Protein AF-A0AAW8TYF3-F1 (afdb_monomer_lite)

Secondary structure (DSSP, 8-state):
----EEEEEES-SEEETT--SPEEEEEEE-TTSPBPSS---SEEEEEEEETTEEEEEEEEEEETTEEEEE--SPPPSEEEEEEEEETTEEESTTS--EEEEEPPSS---THHHHHHHHHHHHHHHHHHHHHHHHHHHHHHHHHHHHHHHHHHHSS---------HHHHHHHHHHHSS--TTS----HHHHHHHHHHHHHHHHHT------S-EEEE-SSSS-EEEETTS-EEE-GGGTT-HHHHTTT----TT-SS--SS-HHHHHHHHHTTSS-HHHHHT-SS--TT--TT-EEES-SS-GGGEE-TT--SSHHHHHHTT-TTTHHHHHTHHHHHHHHHHTTSS-HHHHHHTT-EE-

Structure (mmCIF, N/CA/C/O backbone):
data_AF-A0AAW8TYF3-F1
#
_entry.id   AF-A0AAW8TYF3-F1
#
loop_
_atom_site.group_PDB
_atom_site.id
_atom_site.type_symbol
_atom_site.label_atom_id
_atom_site.label_alt_id
_atom_site.label_comp_id
_atom_site.label_asym_id
_atom_site.label_entity_id
_atom_site.label_seq_id
_atom_site.pdbx_PDB_ins_code
_atom_site.Cartn_x
_atom_site.Cartn_y
_atom_site.Cartn_z
_atom_site.occupancy
_atom_site.B_iso_or_equiv
_atom_site.auth_seq_id
_atom_site.auth_comp_id
_atom_site.auth_asym_id
_atom_site.auth_atom_id
_atom_site.pdbx_PDB_model_num
ATOM 1 N N . MET A 1 1 ? -79.351 21.381 115.032 1.00 48.53 1 MET A N 1
ATOM 2 C CA . MET A 1 1 ? -78.912 20.325 114.102 1.00 48.53 1 MET A CA 1
ATOM 3 C C . MET A 1 1 ? -80.150 19.568 113.710 1.00 48.53 1 MET A C 1
ATOM 5 O O . MET A 1 1 ? -80.835 19.031 114.568 1.00 48.53 1 MET A O 1
ATOM 9 N N . ASN A 1 2 ? -80.459 19.663 112.435 1.00 55.91 2 ASN A N 1
ATOM 10 C CA . ASN A 1 2 ? -81.607 19.081 111.785 1.00 55.91 2 ASN A CA 1
ATOM 11 C C . ASN A 1 2 ? -81.383 17.570 111.660 1.00 55.91 2 ASN A C 1
ATOM 13 O O . ASN A 1 2 ? -80.552 17.145 110.864 1.00 55.91 2 ASN A O 1
ATOM 17 N N . SER A 1 3 ? -82.018 16.767 112.514 1.00 72.12 3 SER A N 1
ATOM 18 C CA . SER A 1 3 ? -81.857 15.310 112.497 1.00 72.12 3 SER A CA 1
ATOM 19 C C . SER A 1 3 ? -83.098 14.661 111.912 1.00 72.12 3 SER A C 1
ATOM 21 O O . SER A 1 3 ? -84.181 14.865 112.451 1.00 72.12 3 SER A O 1
ATOM 23 N N . LEU A 1 4 ? -82.938 13.858 110.861 1.00 90.12 4 LEU A N 1
ATOM 24 C CA . LEU A 1 4 ? -84.007 12.999 110.361 1.00 90.12 4 LEU A CA 1
ATOM 25 C C . LEU A 1 4 ? -84.306 11.899 111.377 1.00 90.12 4 LEU A C 1
ATOM 27 O O . LEU A 1 4 ? -83.396 11.419 112.063 1.00 90.12 4 LEU A O 1
ATOM 31 N N . ASN A 1 5 ? -85.572 11.503 111.479 1.00 91.44 5 ASN A N 1
ATOM 32 C CA . ASN A 1 5 ? -86.050 10.659 112.570 1.00 91.44 5 ASN A CA 1
ATOM 33 C C . ASN A 1 5 ? -86.754 9.404 112.048 1.00 91.44 5 ASN A C 1
ATOM 35 O O . ASN A 1 5 ? -87.293 9.379 110.944 1.00 91.44 5 ASN A O 1
ATOM 39 N N . LEU A 1 6 ? -86.774 8.367 112.883 1.00 93.69 6 LEU A N 1
ATOM 40 C CA . LEU A 1 6 ? -87.596 7.181 112.672 1.00 93.69 6 LEU A CA 1
ATOM 41 C C . LEU A 1 6 ? -88.643 7.095 113.772 1.00 93.69 6 LEU A C 1
ATOM 43 O O . LEU A 1 6 ? -88.341 7.325 114.945 1.00 93.69 6 LEU A O 1
ATOM 47 N N . ARG A 1 7 ? -89.855 6.695 113.399 1.00 93.25 7 ARG A N 1
ATOM 48 C CA . ARG A 1 7 ? -90.865 6.225 114.348 1.00 93.25 7 ARG A CA 1
ATOM 49 C C . ARG A 1 7 ? -91.176 4.772 114.051 1.00 93.25 7 ARG A C 1
ATOM 51 O O . ARG A 1 7 ? -91.633 4.455 112.959 1.00 93.25 7 ARG A O 1
ATOM 58 N N . GLN A 1 8 ? -90.944 3.898 115.022 1.00 94.25 8 GLN A N 1
ATOM 59 C CA . GLN A 1 8 ? -91.335 2.502 114.890 1.00 94.25 8 GLN A CA 1
ATOM 60 C C . GLN A 1 8 ? -92.862 2.386 114.881 1.00 94.25 8 GLN A C 1
ATOM 62 O O . GLN A 1 8 ? -93.540 2.995 115.709 1.00 94.25 8 GLN A O 1
ATOM 67 N N . VAL A 1 9 ? -93.389 1.623 113.929 1.00 93.12 9 VAL A N 1
ATOM 68 C CA . VAL A 1 9 ? -94.827 1.374 113.757 1.00 93.12 9 VAL A CA 1
ATOM 69 C C . VAL A 1 9 ? -95.200 -0.103 113.783 1.00 93.12 9 VAL A C 1
ATOM 71 O O . VAL A 1 9 ? -96.375 -0.416 113.947 1.00 93.12 9 VAL A O 1
ATOM 74 N N . SER A 1 10 ? -94.224 -1.008 113.669 1.00 91.00 10 SER A N 1
ATOM 75 C CA . SER A 1 10 ? -94.421 -2.445 113.879 1.00 91.00 10 SER A CA 1
ATOM 76 C C . SER A 1 10 ? -93.174 -3.091 114.486 1.00 91.00 10 SER A C 1
ATOM 78 O O . SER A 1 10 ? -92.047 -2.642 114.243 1.00 91.00 10 SER A O 1
ATOM 80 N N . GLY A 1 11 ? -93.393 -4.153 115.263 1.00 87.62 11 GLY A N 1
ATOM 81 C CA . GLY A 1 11 ? -92.354 -4.885 115.984 1.00 87.62 11 GLY A CA 1
ATOM 82 C C . GLY A 1 11 ? -91.869 -4.196 117.266 1.00 87.62 11 GLY A C 1
ATOM 83 O O . GLY A 1 11 ? -92.403 -3.165 117.675 1.00 87.62 11 GLY A O 1
ATOM 84 N N . GLY A 1 12 ? -90.865 -4.797 117.909 1.00 85.81 12 GLY A N 1
ATOM 85 C CA . GLY A 1 12 ? -90.183 -4.259 119.094 1.00 85.81 12 GLY A CA 1
ATOM 86 C C . GLY A 1 12 ? -88.736 -3.854 118.805 1.00 85.81 12 GLY A C 1
ATOM 87 O O . GLY A 1 12 ? -88.254 -4.001 117.683 1.00 85.81 12 GLY A O 1
ATOM 88 N N . ASP A 1 13 ? -88.038 -3.350 119.818 1.00 86.81 13 ASP A N 1
ATOM 89 C CA . ASP A 1 13 ? -86.601 -3.048 119.755 1.00 86.81 13 ASP A CA 1
ATOM 90 C C . ASP A 1 13 ? -85.728 -4.254 120.127 1.00 86.81 13 ASP A C 1
ATOM 92 O O . ASP A 1 13 ? -84.515 -4.213 119.956 1.00 86.81 13 ASP A O 1
ATOM 96 N N . THR A 1 14 ? -86.337 -5.336 120.612 1.00 89.31 14 THR A N 1
ATOM 97 C CA . THR A 1 14 ? -85.648 -6.541 121.064 1.00 89.31 14 THR A CA 1
ATOM 98 C C . THR A 1 14 ? -86.191 -7.758 120.324 1.00 89.31 14 THR A C 1
ATOM 100 O O . THR A 1 14 ? -87.396 -8.008 120.331 1.00 89.31 14 THR A O 1
ATOM 103 N N . ILE A 1 15 ? -85.302 -8.523 119.692 1.00 89.00 15 ILE A N 1
ATOM 104 C CA . ILE A 1 15 ? -85.622 -9.745 118.943 1.00 89.00 15 ILE A CA 1
ATOM 105 C C . ILE A 1 15 ? -84.795 -10.928 119.451 1.00 89.00 15 ILE A C 1
ATOM 107 O O . ILE A 1 15 ? -83.720 -10.753 120.028 1.00 89.00 15 ILE A O 1
ATOM 111 N N . LYS A 1 16 ? -85.277 -12.151 119.221 1.00 85.88 16 LYS A N 1
ATOM 112 C CA . LYS A 1 16 ? -84.525 -13.372 119.533 1.00 85.88 16 LYS A CA 1
ATOM 113 C C . LYS A 1 16 ? -83.594 -13.760 118.382 1.00 85.88 16 LYS A C 1
ATOM 115 O O . LYS A 1 16 ? -83.905 -13.557 117.210 1.00 85.88 16 LYS A O 1
ATOM 120 N N . GLN A 1 17 ? -82.433 -14.319 118.708 1.00 82.44 17 GLN A N 1
ATOM 121 C CA . GLN A 1 17 ? -81.498 -14.846 117.717 1.00 82.44 17 GLN A CA 1
ATOM 122 C C . GLN A 1 17 ? -82.186 -15.932 116.864 1.00 82.44 17 GLN A C 1
ATOM 124 O O . GLN A 1 17 ? -82.808 -16.844 117.404 1.00 82.44 17 GLN A O 1
ATOM 129 N N . ALA A 1 18 ? -82.062 -15.825 115.535 1.00 76.19 18 ALA A N 1
ATOM 130 C CA . ALA A 1 18 ? -82.773 -16.647 114.542 1.00 76.19 18 ALA A CA 1
ATOM 131 C C . ALA A 1 18 ? -84.302 -16.429 114.453 1.00 76.19 18 ALA A C 1
ATOM 133 O O . ALA A 1 18 ? -85.015 -17.258 113.888 1.00 76.19 18 ALA A O 1
ATOM 134 N N . ASP A 1 19 ? -84.820 -15.302 114.951 1.00 80.19 19 ASP A N 1
ATOM 135 C CA . ASP A 1 19 ? -86.188 -14.868 114.660 1.00 80.19 19 ASP A CA 1
ATOM 136 C C . ASP A 1 19 ? -86.286 -14.252 113.253 1.00 80.19 19 ASP A C 1
ATOM 138 O O . ASP A 1 19 ? -86.049 -13.062 113.044 1.00 80.19 19 ASP A O 1
ATOM 142 N N . PHE A 1 20 ? -86.643 -15.089 112.278 1.00 83.06 20 PHE A N 1
ATOM 143 C CA . PHE A 1 20 ? -86.923 -14.673 110.897 1.00 83.06 20 PHE A CA 1
ATOM 144 C C . PHE A 1 20 ? -88.396 -14.287 110.672 1.00 83.06 20 PHE A C 1
ATOM 146 O O . PHE A 1 20 ? -88.784 -13.863 109.581 1.00 83.06 20 PHE A O 1
ATOM 153 N N . GLY A 1 21 ? -89.253 -14.499 111.676 1.00 81.12 21 GLY A N 1
ATOM 154 C CA . GLY A 1 21 ? -90.697 -14.309 111.565 1.00 81.12 21 GLY A CA 1
ATOM 155 C C . GLY A 1 21 ? -91.116 -12.865 111.813 1.00 81.12 21 GLY A C 1
ATOM 156 O O . GLY A 1 21 ? -92.007 -12.364 111.111 1.00 81.12 21 GLY A O 1
ATOM 157 N N . SER A 1 22 ? -90.462 -12.218 112.780 1.00 87.81 22 SER A N 1
ATOM 158 C CA . SER A 1 22 ? -90.751 -10.854 113.221 1.00 87.81 22 SER A CA 1
ATOM 159 C C . SER A 1 22 ? -90.449 -9.811 112.148 1.00 87.81 22 SER A C 1
ATOM 161 O O . SER A 1 22 ? -89.354 -9.746 111.592 1.00 87.81 22 SER A O 1
ATOM 163 N N . GLU A 1 23 ? -91.442 -8.965 111.878 1.00 92.75 23 GLU A N 1
ATOM 164 C CA . GLU A 1 23 ? -91.313 -7.795 111.013 1.00 92.75 23 GLU A CA 1
ATOM 165 C C . GLU A 1 23 ? -91.119 -6.541 111.858 1.00 92.75 23 GLU A C 1
ATOM 167 O O . GLU A 1 23 ? -91.903 -6.268 112.770 1.00 92.75 23 GLU A O 1
ATOM 172 N N . LEU A 1 24 ? -90.092 -5.764 111.526 1.00 94.62 24 LEU A N 1
ATOM 173 C CA . LEU A 1 24 ? -89.900 -4.428 112.066 1.00 94.62 24 LEU A CA 1
ATOM 174 C C . LEU A 1 24 ? -90.292 -3.413 110.998 1.00 94.62 24 LEU A C 1
ATOM 176 O O . LEU A 1 24 ? -89.860 -3.527 109.850 1.00 94.62 24 LEU A O 1
ATOM 180 N N . ALA A 1 25 ? -91.084 -2.412 111.381 1.00 95.81 25 ALA A N 1
ATOM 181 C CA . ALA A 1 25 ? -91.486 -1.344 110.475 1.00 95.81 25 ALA A CA 1
ATOM 182 C C . ALA A 1 25 ? -91.232 0.032 111.083 1.00 95.81 25 ALA A C 1
ATOM 184 O O . ALA A 1 25 ? -91.590 0.289 112.236 1.00 95.81 25 ALA A O 1
ATOM 185 N N . PHE A 1 26 ? -90.652 0.926 110.288 1.00 95.81 26 PHE A N 1
ATOM 186 C CA . PHE A 1 26 ? -90.293 2.281 110.689 1.00 95.81 26 PHE A CA 1
ATOM 187 C C . PHE A 1 26 ? -90.805 3.302 109.677 1.00 95.81 26 PHE A C 1
ATOM 189 O O . PHE A 1 26 ? -90.528 3.211 108.482 1.00 95.81 26 PHE A O 1
ATOM 196 N N . GLU A 1 27 ? -91.527 4.300 110.171 1.00 94.81 27 GLU A N 1
ATOM 197 C CA . GLU A 1 27 ? -91.906 5.489 109.416 1.00 94.81 27 GLU A CA 1
ATOM 198 C C . GLU A 1 27 ? -90.736 6.470 109.344 1.00 94.81 27 GLU A C 1
ATOM 200 O O . GLU A 1 27 ? -90.115 6.792 110.363 1.00 94.81 27 GLU A O 1
ATOM 205 N N . LEU A 1 28 ? -90.477 6.970 108.137 1.00 94.12 28 LEU A N 1
ATOM 206 C CA . LEU A 1 28 ? -89.480 7.994 107.848 1.00 94.12 28 LEU A CA 1
ATOM 207 C C . LEU A 1 28 ? -90.075 9.372 108.161 1.00 94.12 28 LEU A C 1
ATOM 209 O O . LEU A 1 28 ? -91.092 9.765 107.580 1.00 94.12 28 LEU A O 1
ATOM 213 N N . LEU A 1 29 ? -89.453 10.100 109.087 1.00 92.31 29 LEU A N 1
ATOM 214 C CA . LEU A 1 29 ? -89.921 11.404 109.553 1.00 92.31 29 LEU A CA 1
ATOM 215 C C . LEU A 1 29 ? -88.868 12.484 109.316 1.00 92.31 29 LEU A C 1
ATOM 217 O O . LEU A 1 29 ? -87.661 12.239 109.413 1.00 92.31 29 LEU A O 1
ATOM 221 N N . ASP A 1 30 ? -89.343 13.692 109.038 1.00 90.06 30 ASP A N 1
ATOM 222 C CA . ASP A 1 30 ? -88.493 14.868 108.937 1.00 90.06 30 ASP A CA 1
ATOM 223 C C . ASP A 1 30 ? -87.961 15.307 110.313 1.00 90.06 30 ASP A C 1
ATOM 225 O O . ASP A 1 30 ? -88.157 14.671 111.358 1.00 90.06 30 ASP A O 1
ATOM 229 N N . GLU A 1 31 ? -87.250 16.424 110.309 1.00 87.38 31 GLU A N 1
ATOM 230 C CA . GLU A 1 31 ? -86.604 17.013 111.478 1.00 87.38 31 GLU A CA 1
ATOM 231 C C . GLU A 1 31 ? -87.595 17.476 112.556 1.00 87.38 31 GLU A C 1
ATOM 233 O O . GLU A 1 31 ? -87.220 17.607 113.724 1.00 87.38 31 GLU A O 1
ATOM 238 N N . GLN A 1 32 ? -88.854 17.716 112.182 1.00 88.19 32 GLN A N 1
ATOM 239 C CA . GLN A 1 32 ? -89.939 18.136 113.066 1.00 88.19 32 GLN A CA 1
ATOM 240 C C . GLN A 1 32 ? -90.812 16.951 113.513 1.00 88.19 32 GLN A C 1
ATOM 242 O O . GLN A 1 32 ? -91.852 17.163 114.137 1.00 88.19 32 GLN A O 1
ATOM 247 N N . TYR A 1 33 ? -90.376 15.710 113.251 1.00 88.50 33 TYR A N 1
ATOM 248 C CA . TYR A 1 33 ? -91.116 14.469 113.519 1.00 88.50 33 TYR A CA 1
ATOM 249 C C . TYR A 1 33 ? -92.431 14.364 112.728 1.00 88.50 33 TYR A C 1
ATOM 251 O O . TYR A 1 33 ? -93.368 13.665 113.138 1.00 88.50 33 TYR A O 1
ATOM 259 N N . VAL A 1 34 ? -92.508 15.036 111.579 1.00 88.62 34 VAL A N 1
ATOM 260 C CA . VAL A 1 34 ? -93.664 15.014 110.683 1.00 88.62 34 VAL A CA 1
ATOM 261 C C . VAL A 1 34 ? -93.389 14.067 109.513 1.00 88.62 34 VAL A C 1
ATOM 263 O O . VAL A 1 34 ? -92.255 13.883 109.073 1.00 88.62 34 VAL A O 1
ATOM 266 N N . LYS A 1 35 ? -94.443 13.401 109.025 1.00 88.31 35 LYS A N 1
ATOM 267 C CA . LYS A 1 35 ? -94.345 12.551 107.833 1.00 88.31 35 LYS A CA 1
ATOM 268 C C . LYS A 1 35 ? -94.086 13.411 106.602 1.00 88.31 35 LYS A C 1
ATOM 270 O O . LYS A 1 35 ? -94.762 14.421 106.400 1.00 88.31 35 LYS A O 1
ATOM 275 N N . PHE A 1 36 ? -93.193 12.945 105.736 1.00 85.62 36 PHE A N 1
ATOM 276 C CA . PHE A 1 36 ? -93.019 13.538 104.416 1.00 85.62 36 PHE A CA 1
ATOM 277 C C . PHE A 1 36 ? -94.334 13.485 103.631 1.00 85.62 36 PHE A C 1
ATOM 279 O O . PHE A 1 36 ? -95.021 12.459 103.627 1.00 85.62 36 PHE A O 1
ATOM 286 N N . ARG A 1 37 ? -94.689 14.610 102.995 1.00 81.62 37 ARG A N 1
ATOM 287 C CA . ARG A 1 37 ? -95.905 14.726 102.171 1.00 81.62 37 ARG A CA 1
ATOM 288 C C . ARG A 1 37 ? -95.810 13.895 100.894 1.00 81.62 37 ARG A C 1
ATOM 290 O O . ARG A 1 37 ? -96.810 13.324 100.483 1.00 81.62 37 ARG A O 1
ATOM 297 N N . GLU A 1 38 ? -94.610 13.808 100.328 1.00 83.81 38 GLU A N 1
ATOM 298 C CA . GLU A 1 38 ? -94.308 13.030 99.127 1.00 83.81 38 GLU A CA 1
ATOM 299 C C . GLU A 1 38 ? -93.488 11.775 99.480 1.00 83.81 38 GLU A C 1
ATOM 301 O O . GLU A 1 38 ? -92.802 11.764 100.512 1.00 83.81 38 GLU A O 1
ATOM 306 N N . PRO A 1 39 ? -93.534 10.710 98.660 1.00 83.00 39 PRO A N 1
ATOM 307 C CA . PRO A 1 39 ? -92.673 9.541 98.826 1.00 83.00 39 PRO A CA 1
ATOM 308 C C . PRO A 1 39 ? -91.185 9.898 98.675 1.00 83.00 39 PRO A C 1
ATOM 310 O O . PRO A 1 39 ? -90.793 10.512 97.685 1.00 83.00 39 PRO A O 1
ATOM 313 N N . LEU A 1 40 ? -90.341 9.485 99.627 1.00 83.94 40 LEU A N 1
ATOM 314 C CA . LEU A 1 40 ? -88.890 9.760 99.601 1.00 83.94 40 LEU A CA 1
ATOM 315 C C . LEU A 1 40 ? -88.080 8.888 98.622 1.00 83.94 40 LEU A C 1
ATOM 317 O O . LEU A 1 40 ? -86.895 9.138 98.412 1.00 83.94 40 LEU A O 1
ATOM 321 N N . GLY A 1 41 ? -88.691 7.858 98.041 1.00 85.81 41 GLY A N 1
ATOM 322 C CA . GLY A 1 41 ? -88.057 6.932 97.106 1.00 85.81 41 GLY A CA 1
ATOM 323 C C . GLY A 1 41 ? -88.811 5.607 97.026 1.00 85.81 41 GLY A C 1
ATOM 324 O O . GLY A 1 41 ? -89.743 5.373 97.793 1.00 85.81 41 GLY A O 1
ATOM 325 N N . GLU A 1 42 ? -88.401 4.736 96.103 1.00 89.81 42 GLU A N 1
ATOM 326 C CA . GLU A 1 42 ? -89.025 3.416 95.916 1.00 89.81 42 GLU A CA 1
ATOM 327 C C . GLU A 1 42 ? -88.384 2.326 96.789 1.00 89.81 42 GLU A C 1
ATOM 329 O O . GLU A 1 42 ? -89.039 1.342 97.128 1.00 89.81 42 GLU A O 1
ATOM 334 N N . ALA A 1 43 ? -87.123 2.497 97.197 1.00 93.00 43 ALA A N 1
ATOM 335 C CA . ALA A 1 43 ? -86.389 1.513 97.986 1.00 93.00 43 ALA A CA 1
ATOM 336 C C . ALA A 1 43 ? -85.478 2.160 99.037 1.00 93.00 43 ALA A C 1
ATOM 338 O O . ALA A 1 43 ? -84.945 3.252 98.844 1.00 93.00 43 ALA A O 1
ATOM 339 N N . ALA A 1 44 ? -85.277 1.441 100.138 1.00 96.06 44 ALA A N 1
ATOM 340 C CA . ALA A 1 44 ? -84.389 1.788 101.232 1.00 96.06 44 ALA A CA 1
ATOM 341 C C . ALA A 1 44 ? -83.366 0.676 101.460 1.00 96.06 44 ALA A C 1
ATOM 343 O O . ALA A 1 44 ? -83.674 -0.511 101.334 1.00 96.06 44 ALA A O 1
ATOM 344 N N . LYS A 1 45 ? -82.157 1.055 101.863 1.00 96.38 45 LYS A N 1
ATOM 345 C CA . LYS A 1 45 ? -81.139 0.138 102.369 1.00 96.38 45 LYS A CA 1
ATOM 346 C C . LYS A 1 45 ? -81.135 0.192 103.892 1.00 96.38 45 LYS A C 1
ATOM 348 O O . LYS A 1 45 ? -80.819 1.219 104.481 1.00 96.38 45 LYS A O 1
ATOM 353 N N . VAL A 1 46 ? -81.485 -0.923 104.512 1.00 96.38 46 VAL A N 1
ATOM 354 C CA . VAL A 1 46 ? -81.485 -1.114 105.963 1.00 96.38 46 VAL A CA 1
ATOM 355 C C . VAL A 1 46 ? -80.142 -1.703 106.364 1.00 96.38 46 VAL A C 1
ATOM 357 O O . VAL A 1 46 ? -79.693 -2.672 105.753 1.00 96.38 46 VAL A O 1
ATOM 360 N N . ILE A 1 47 ? -79.501 -1.136 107.380 1.00 95.31 47 ILE A N 1
ATOM 361 C CA . ILE A 1 47 ? -78.202 -1.569 107.894 1.00 95.31 47 ILE A CA 1
ATOM 362 C C . ILE A 1 47 ? -78.284 -1.682 109.412 1.00 95.31 47 ILE A C 1
ATOM 364 O O . ILE A 1 47 ? -78.756 -0.765 110.081 1.00 95.31 47 ILE A O 1
ATOM 368 N N . LEU A 1 48 ? -77.764 -2.782 109.955 1.00 94.12 48 LEU A N 1
ATOM 369 C CA . LEU A 1 48 ? -77.472 -2.902 111.380 1.00 94.12 48 LEU A CA 1
ATOM 370 C C . LEU A 1 48 ? -75.968 -2.912 111.605 1.00 94.12 48 LEU A C 1
ATOM 372 O O . LEU A 1 48 ? -75.252 -3.771 111.073 1.00 94.12 48 LEU A O 1
ATOM 376 N N . LYS A 1 49 ? -75.495 -1.973 112.422 1.00 91.94 49 LYS A N 1
ATOM 377 C CA . LYS A 1 49 ? -74.082 -1.846 112.776 1.00 91.94 49 LYS A CA 1
ATOM 378 C C . LYS A 1 49 ? -73.831 -2.245 114.221 1.00 91.94 49 LYS A C 1
ATOM 380 O O . LYS A 1 49 ? -74.540 -1.797 115.118 1.00 91.94 49 LYS A O 1
ATOM 385 N N . LYS A 1 50 ? -72.773 -3.021 114.442 1.00 88.69 50 LYS A N 1
ATOM 386 C CA . LYS A 1 50 ? -72.191 -3.297 115.763 1.00 88.69 50 LYS A CA 1
ATOM 387 C C . LYS A 1 50 ? -70.732 -2.860 115.717 1.00 88.69 50 LYS A C 1
ATOM 389 O O . LYS A 1 50 ? -70.044 -3.178 114.753 1.00 88.69 50 LYS A O 1
ATOM 394 N N . ASP A 1 51 ? -70.295 -2.067 116.692 1.00 86.31 51 ASP A N 1
ATOM 395 C CA . ASP A 1 51 ? -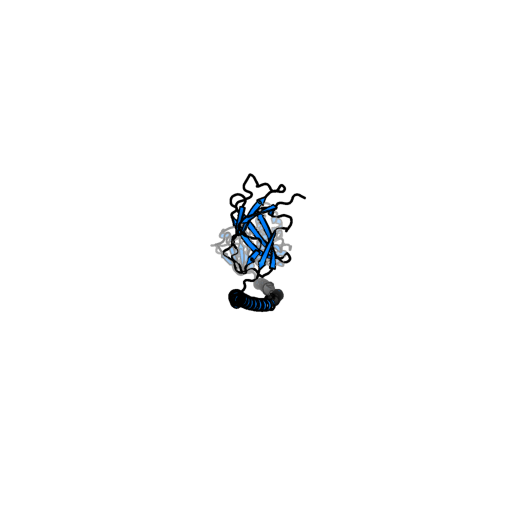68.930 -1.515 116.746 1.00 86.31 51 ASP A CA 1
ATOM 396 C C . ASP A 1 51 ? -68.498 -0.812 115.437 1.00 86.31 51 ASP A C 1
ATOM 398 O O . ASP A 1 51 ? -67.380 -0.975 114.956 1.00 86.31 51 ASP A O 1
ATOM 402 N N . ASN A 1 52 ? -69.413 -0.039 114.830 1.00 80.94 52 ASN A N 1
ATOM 403 C CA . ASN A 1 52 ? -69.279 0.628 113.520 1.00 80.94 52 ASN A CA 1
ATOM 404 C C . ASN A 1 52 ? -69.113 -0.286 112.289 1.00 80.94 52 ASN A C 1
ATOM 406 O O . ASN A 1 52 ? -69.010 0.224 111.171 1.00 80.94 52 ASN A O 1
ATOM 410 N N . ILE A 1 53 ? -69.163 -1.607 112.444 1.00 81.81 53 ILE A N 1
ATOM 411 C CA . ILE A 1 53 ? -69.116 -2.566 111.336 1.00 81.81 53 ILE A CA 1
ATOM 412 C C . ILE A 1 53 ? -70.547 -2.947 110.956 1.00 81.81 53 ILE A C 1
ATOM 414 O O . ILE A 1 53 ? -71.355 -3.301 111.815 1.00 81.81 53 ILE A O 1
ATOM 418 N N . ALA A 1 54 ? -70.878 -2.873 109.666 1.00 88.00 54 ALA A N 1
ATOM 419 C CA . ALA A 1 54 ? -72.153 -3.367 109.154 1.00 88.00 54 ALA A CA 1
ATOM 420 C C . ALA A 1 54 ? -72.189 -4.900 109.261 1.00 88.00 54 ALA A C 1
ATOM 422 O O . ALA A 1 54 ? -71.451 -5.589 108.563 1.00 88.00 54 ALA A O 1
ATOM 423 N N . ILE A 1 55 ? -73.039 -5.423 110.145 1.00 87.75 55 ILE A N 1
ATOM 424 C CA . ILE A 1 55 ? -73.205 -6.869 110.364 1.00 87.75 55 ILE A CA 1
ATOM 425 C C . ILE A 1 55 ? -74.362 -7.417 109.531 1.00 87.75 55 ILE A C 1
ATOM 427 O O . ILE A 1 55 ? -74.338 -8.564 109.094 1.00 87.75 55 ILE A O 1
ATOM 431 N N . TYR A 1 56 ? -75.370 -6.583 109.285 1.00 91.62 56 TYR A N 1
ATOM 432 C CA . TYR A 1 56 ? -76.519 -6.923 108.463 1.00 91.62 56 TYR A CA 1
ATOM 433 C C . TYR A 1 56 ? -76.854 -5.782 107.521 1.00 91.62 56 TYR A C 1
ATOM 435 O O . TYR A 1 56 ? -76.760 -4.609 107.889 1.00 91.62 56 TYR A O 1
ATOM 443 N N . GLN A 1 57 ? -77.266 -6.144 106.313 1.00 93.69 57 GLN A N 1
ATOM 444 C CA . GLN A 1 57 ? -77.724 -5.209 105.309 1.00 93.69 57 GLN A CA 1
ATOM 445 C C . GLN A 1 57 ? -78.784 -5.877 104.440 1.00 93.69 57 GLN A C 1
ATOM 447 O O . GLN A 1 57 ? -78.574 -6.991 103.964 1.00 93.69 57 GLN A O 1
ATOM 452 N N . THR A 1 58 ? -79.872 -5.164 104.173 1.00 93.00 58 THR A N 1
ATOM 453 C CA . THR A 1 58 ? -80.887 -5.577 103.201 1.00 93.00 58 THR A CA 1
ATOM 454 C C . THR A 1 58 ? -81.442 -4.368 102.454 1.00 93.00 58 THR A C 1
ATOM 456 O O . THR A 1 58 ? -81.261 -3.224 102.879 1.00 93.00 58 THR A O 1
ATOM 459 N N . SER A 1 59 ? -82.096 -4.615 101.327 1.00 94.00 59 SER A N 1
ATOM 460 C CA . SER A 1 59 ? -82.797 -3.600 100.546 1.00 94.00 59 SER A CA 1
ATOM 461 C C . SER A 1 59 ? -84.279 -3.937 100.514 1.00 94.00 59 SER A C 1
ATOM 463 O O . SER A 1 59 ? -84.650 -5.065 100.205 1.00 94.00 59 SER A O 1
ATOM 465 N N . VAL A 1 60 ? -85.122 -2.961 100.833 1.00 94.25 60 VAL A N 1
ATOM 466 C CA . VAL A 1 60 ? -86.575 -3.135 100.930 1.00 94.25 60 VAL A CA 1
ATOM 467 C C . VAL A 1 60 ? -87.308 -2.009 100.227 1.00 94.25 60 VAL A C 1
ATOM 469 O O . VAL A 1 60 ? -86.811 -0.889 100.140 1.00 94.25 60 VAL A O 1
ATOM 472 N N . THR A 1 61 ? -88.499 -2.304 99.723 1.00 94.31 61 THR A N 1
ATOM 473 C CA . THR A 1 61 ? -89.369 -1.313 99.088 1.00 94.31 61 THR A CA 1
ATOM 474 C C . THR A 1 61 ? -89.991 -0.399 100.141 1.00 94.31 61 THR A C 1
ATOM 476 O O . THR A 1 61 ? -90.397 -0.855 101.212 1.00 94.31 61 THR A O 1
ATOM 479 N N . ILE A 1 62 ? -90.085 0.893 99.838 1.00 94.19 62 ILE A N 1
ATOM 480 C CA . ILE A 1 62 ? -90.736 1.877 100.707 1.00 94.19 62 ILE A CA 1
ATOM 481 C C . ILE A 1 62 ? -92.216 1.945 100.335 1.00 94.19 62 ILE A C 1
ATOM 483 O O . ILE A 1 62 ? -92.561 2.188 99.181 1.00 94.19 62 ILE A O 1
ATOM 487 N N . VAL A 1 63 ? -93.103 1.781 101.316 1.00 91.62 63 VAL A N 1
ATOM 488 C CA . VAL A 1 63 ? -94.557 1.896 101.119 1.00 91.62 63 VAL A CA 1
ATOM 489 C C . VAL A 1 63 ? -95.097 2.933 102.094 1.00 91.62 63 VAL A C 1
ATOM 491 O O . VAL A 1 63 ? -94.906 2.810 103.299 1.00 91.62 63 VAL A O 1
ATOM 494 N N . ASN A 1 64 ? -95.754 3.984 101.592 1.00 88.88 64 ASN A N 1
ATOM 495 C CA . ASN A 1 64 ? -96.300 5.083 102.406 1.00 88.88 64 ASN A CA 1
ATOM 496 C C . ASN A 1 64 ? -95.275 5.696 103.387 1.00 88.88 64 ASN A C 1
ATOM 498 O O . ASN A 1 64 ? -95.573 5.881 104.569 1.00 88.88 64 ASN A O 1
ATOM 502 N N . ASN A 1 65 ? -94.053 5.972 102.908 1.00 91.12 65 ASN A N 1
ATOM 503 C CA . ASN A 1 65 ? -92.926 6.463 103.720 1.00 91.12 65 ASN A CA 1
ATOM 504 C C . ASN A 1 65 ? -92.604 5.576 104.937 1.00 91.12 65 ASN A C 1
ATOM 506 O O . ASN A 1 65 ? -92.093 6.050 105.950 1.00 91.12 65 ASN A O 1
ATOM 510 N N . THR A 1 66 ? -92.903 4.282 104.830 1.00 94.00 66 THR A N 1
ATOM 511 C CA . THR A 1 66 ? -92.616 3.266 105.839 1.00 94.00 66 THR A CA 1
ATOM 512 C C . THR A 1 66 ? -91.714 2.200 105.234 1.00 94.00 66 THR A C 1
ATOM 514 O O . THR A 1 66 ? -91.958 1.715 104.127 1.00 94.00 66 THR A O 1
ATOM 517 N N . VAL A 1 67 ? -90.668 1.841 105.968 1.00 95.94 67 VAL A N 1
ATOM 518 C CA . VAL A 1 67 ? -89.747 0.747 105.654 1.00 95.94 67 VAL A CA 1
ATOM 519 C C . VAL A 1 67 ? -90.092 -0.414 106.568 1.00 95.94 67 VAL A C 1
ATOM 521 O O . VAL A 1 67 ? -89.983 -0.271 107.784 1.00 95.94 67 VAL A O 1
ATOM 524 N N . SER A 1 68 ? -90.473 -1.547 105.983 1.00 95.50 68 SER A N 1
ATOM 525 C CA . SER A 1 68 ? -90.735 -2.792 106.712 1.00 95.50 68 SER A CA 1
ATOM 526 C C . SER A 1 68 ? -89.750 -3.861 106.263 1.00 95.50 68 SER A C 1
ATOM 528 O O . SER A 1 68 ? -89.508 -4.015 105.065 1.00 95.50 68 SER A O 1
ATOM 530 N N . PHE A 1 69 ? -89.140 -4.568 107.209 1.00 93.94 69 PHE A N 1
ATOM 531 C CA . PHE A 1 69 ? -88.169 -5.615 106.914 1.00 93.94 69 PHE A CA 1
ATOM 532 C C . PHE A 1 69 ? -88.219 -6.738 107.949 1.00 93.94 69 PHE A C 1
ATOM 534 O O . PHE A 1 69 ? -88.587 -6.541 109.109 1.00 93.94 69 PHE A O 1
ATOM 541 N N . LYS A 1 70 ? -87.804 -7.925 107.507 1.00 92.50 70 LYS A N 1
ATOM 542 C CA . LYS A 1 70 ? -87.539 -9.092 108.349 1.00 92.50 70 LYS A CA 1
ATOM 543 C C . LYS A 1 70 ? -86.056 -9.412 108.302 1.00 92.50 70 LYS A C 1
ATOM 545 O O . LYS A 1 70 ? -85.359 -9.007 107.368 1.00 92.50 70 LYS A O 1
ATOM 550 N N . PHE A 1 71 ? -85.579 -10.139 109.300 1.00 88.75 71 PHE A N 1
ATOM 551 C CA . PHE A 1 71 ? -84.243 -10.711 109.252 1.00 88.75 71 PHE A CA 1
ATOM 552 C C . PHE A 1 71 ? -84.276 -11.976 108.402 1.00 88.75 71 PHE A C 1
ATOM 554 O O . PHE A 1 71 ? -85.152 -12.816 108.578 1.00 88.75 71 PHE A O 1
ATOM 561 N N . ASP A 1 72 ? -83.326 -12.107 107.482 1.00 85.31 72 ASP A N 1
ATOM 562 C CA . ASP A 1 72 ? -83.092 -13.323 106.691 1.00 85.31 72 ASP A CA 1
ATOM 563 C C . ASP A 1 72 ? -81.790 -14.036 107.101 1.00 85.31 72 ASP A C 1
ATOM 565 O O . ASP A 1 72 ? -81.433 -15.084 106.562 1.00 85.31 72 ASP A O 1
ATOM 569 N N . LYS A 1 73 ? -81.082 -13.471 108.086 1.00 82.44 73 LYS A N 1
ATOM 570 C CA . LYS A 1 73 ? -79.803 -13.954 108.603 1.00 82.44 73 LYS A CA 1
ATOM 571 C C . LYS A 1 73 ? -79.818 -13.992 110.119 1.00 82.44 73 LYS A C 1
ATOM 573 O O . LYS A 1 73 ? -80.387 -13.127 110.781 1.00 82.44 73 LYS A O 1
ATOM 578 N N . ILE A 1 74 ? -79.155 -15.004 110.666 1.00 80.75 74 ILE A N 1
ATOM 579 C CA . ILE A 1 74 ? -78.944 -15.130 112.105 1.00 80.75 74 ILE A CA 1
ATOM 580 C C . ILE A 1 74 ? -77.973 -14.027 112.523 1.00 80.75 74 ILE A C 1
ATOM 582 O O . ILE A 1 74 ? -76.836 -13.986 112.055 1.00 80.75 74 ILE A O 1
ATOM 586 N N . LEU A 1 75 ? -78.417 -13.140 113.409 1.00 84.50 75 LEU A N 1
ATOM 587 C CA . LEU A 1 75 ? -77.566 -12.093 113.962 1.00 84.50 75 LEU A CA 1
ATOM 588 C C . LEU A 1 75 ? -76.893 -12.576 115.252 1.00 84.50 75 LEU A C 1
ATOM 590 O O . LEU A 1 75 ? -77.539 -13.246 116.062 1.00 84.50 75 LEU A O 1
ATOM 594 N N . PRO A 1 76 ? -75.608 -12.257 115.478 1.00 83.88 76 PRO A N 1
ATOM 595 C CA . PRO A 1 76 ? -74.981 -12.460 116.778 1.00 83.88 76 PRO A CA 1
ATOM 596 C C . PRO A 1 76 ? -75.745 -11.750 117.908 1.00 83.88 76 PRO A C 1
ATOM 598 O O . PRO A 1 76 ? -76.422 -10.750 117.695 1.00 83.88 76 PRO A O 1
ATOM 601 N N . VAL A 1 77 ? -75.612 -12.246 119.137 1.00 84.69 77 VAL A N 1
ATOM 602 C CA . VAL A 1 77 ? -76.199 -11.586 120.313 1.00 84.69 77 VAL A CA 1
ATOM 603 C C . VAL A 1 77 ? -75.525 -10.223 120.527 1.00 84.69 77 VAL A C 1
ATOM 605 O O . VAL A 1 77 ? -74.296 -10.086 120.429 1.00 84.69 77 VAL A O 1
ATOM 608 N N . GLY A 1 78 ? -76.321 -9.194 120.812 1.00 88.38 78 GLY A N 1
ATOM 609 C CA . GLY A 1 78 ? -75.834 -7.845 121.102 1.00 88.38 78 GLY A CA 1
ATOM 610 C C . GLY A 1 78 ? -76.751 -6.731 120.608 1.00 88.38 78 GLY A C 1
ATOM 611 O O . GLY A 1 78 ? -77.827 -6.974 120.074 1.00 88.38 78 GLY A O 1
ATOM 612 N N . SER A 1 79 ? -76.302 -5.493 120.799 1.00 92.25 79 SER A N 1
ATOM 613 C CA . SER A 1 79 ? -77.029 -4.289 120.397 1.00 92.25 79 SER A CA 1
ATOM 614 C C . SER A 1 79 ? -76.489 -3.732 119.087 1.00 92.25 79 SER A C 1
ATOM 616 O O . SER A 1 79 ? -75.275 -3.640 118.892 1.00 92.25 79 SER A O 1
ATOM 618 N N . TYR A 1 80 ? -77.402 -3.338 118.207 1.00 93.75 80 TYR A N 1
ATOM 619 C CA . TYR A 1 80 ? -77.104 -2.867 116.865 1.00 93.75 80 TYR A CA 1
ATOM 620 C C . TYR A 1 80 ? -77.712 -1.494 116.623 1.00 93.75 80 TYR A C 1
ATOM 622 O O . TYR A 1 80 ? -78.894 -1.292 116.883 1.00 93.75 80 TYR A O 1
ATOM 630 N N . VAL A 1 81 ? -76.935 -0.568 116.068 1.00 94.38 81 VAL A N 1
ATOM 631 C CA . VAL A 1 81 ? -77.456 0.714 115.579 1.00 94.38 81 VAL A CA 1
ATOM 632 C C . VAL A 1 81 ? -78.152 0.480 114.244 1.00 94.38 81 VAL A C 1
ATOM 634 O O . VAL A 1 81 ? -77.543 -0.074 113.324 1.00 94.38 81 VAL A O 1
ATOM 637 N N . LEU A 1 82 ? -79.412 0.904 114.142 1.00 95.62 82 LEU A N 1
ATOM 638 C CA . LEU A 1 82 ? -80.175 0.888 112.899 1.00 95.62 82 LEU A CA 1
ATOM 639 C C . LEU A 1 82 ? -79.884 2.143 112.079 1.00 95.62 82 LEU A C 1
ATOM 641 O O . LEU A 1 82 ? -80.069 3.261 112.557 1.00 95.62 82 LEU A O 1
ATOM 645 N N . GLU A 1 83 ? -79.514 1.937 110.820 1.00 95.25 83 GLU A N 1
ATOM 646 C CA . GLU A 1 83 ? -79.480 2.973 109.794 1.00 95.25 83 GLU A CA 1
ATOM 647 C C . GLU A 1 83 ? -80.362 2.560 108.615 1.00 95.25 83 GLU A C 1
ATOM 649 O O . GLU A 1 83 ? -80.252 1.453 108.089 1.00 95.25 83 GLU A O 1
ATOM 654 N N . ILE A 1 84 ? -81.226 3.468 108.177 1.00 95.31 84 ILE A N 1
ATOM 655 C CA . ILE A 1 84 ? -82.030 3.327 106.967 1.00 95.31 84 ILE A CA 1
ATOM 656 C C . ILE A 1 8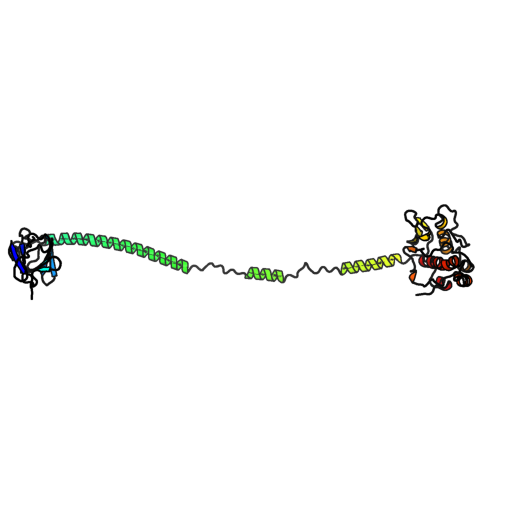4 ? -81.585 4.409 105.993 1.00 95.31 84 ILE A C 1
ATOM 658 O O . ILE A 1 84 ? -81.681 5.598 106.292 1.00 95.31 84 ILE A O 1
ATOM 662 N N . ILE A 1 85 ? -81.093 3.992 104.832 1.00 94.06 85 ILE A N 1
ATOM 663 C CA . ILE A 1 85 ? -80.592 4.876 103.783 1.00 94.06 85 ILE A CA 1
ATOM 664 C C . ILE A 1 85 ? -81.595 4.901 102.631 1.00 94.06 85 ILE A C 1
ATOM 666 O O . ILE A 1 85 ? -81.924 3.849 102.079 1.00 94.06 85 ILE A O 1
ATOM 670 N N . VAL A 1 86 ? -82.063 6.089 102.256 1.00 93.12 86 VAL A N 1
ATOM 671 C CA . VAL A 1 86 ? -82.973 6.317 101.122 1.00 93.12 86 VAL A CA 1
ATOM 672 C C . VAL A 1 86 ? -82.379 7.414 100.250 1.00 93.12 86 VAL A C 1
ATOM 674 O O . VAL A 1 86 ? -82.369 8.576 100.650 1.00 93.12 86 VAL A O 1
ATOM 677 N N . GLY A 1 87 ? -81.849 7.054 99.080 1.00 88.12 87 GLY A N 1
ATOM 678 C CA . GLY A 1 87 ? -81.047 7.985 98.281 1.00 88.12 87 GLY A CA 1
ATOM 679 C C . GLY A 1 87 ? -79.887 8.550 99.109 1.00 88.12 87 GLY A C 1
ATOM 680 O O . GLY A 1 87 ? -79.108 7.784 99.675 1.00 88.12 87 GLY A O 1
ATOM 681 N N . ASP A 1 88 ? -79.828 9.876 99.229 1.00 87.12 88 ASP A N 1
ATOM 682 C CA . ASP A 1 88 ? -78.805 10.591 100.008 1.00 87.12 88 ASP A CA 1
ATOM 683 C C . ASP A 1 88 ? -79.180 10.797 101.490 1.00 87.12 88 ASP A C 1
ATOM 685 O O . ASP A 1 88 ? -78.417 11.384 102.261 1.00 87.12 88 ASP A O 1
ATOM 689 N N . TYR A 1 89 ? -80.355 10.329 101.918 1.00 89.44 89 TYR A N 1
ATOM 690 C CA . TYR A 1 89 ? -80.847 10.502 103.282 1.00 89.44 89 TYR A CA 1
ATOM 691 C C . TYR A 1 89 ? -80.499 9.306 104.174 1.00 89.44 89 TYR A C 1
ATOM 693 O O . TYR A 1 89 ? -80.667 8.157 103.768 1.00 89.44 89 TYR A O 1
ATOM 701 N N . VAL A 1 90 ? -80.089 9.575 105.421 1.00 91.88 90 VAL A N 1
ATOM 702 C CA . VAL A 1 90 ? -79.782 8.555 106.442 1.00 91.88 90 VAL A CA 1
ATOM 703 C C . VAL A 1 90 ? -80.625 8.780 107.699 1.00 91.88 90 VAL A C 1
ATOM 705 O O . VAL A 1 90 ? -80.572 9.852 108.315 1.00 91.88 90 VAL A O 1
ATOM 708 N N . PHE A 1 91 ? -81.374 7.750 108.095 1.00 93.06 91 PHE A N 1
ATOM 709 C CA . PHE A 1 91 ? -82.321 7.769 109.208 1.00 93.06 91 PHE A CA 1
ATOM 710 C C . PHE A 1 91 ? -81.972 6.732 110.300 1.00 93.06 91 PHE A C 1
ATOM 712 O O . PHE A 1 91 ? -81.674 5.588 109.961 1.00 93.06 91 PHE A O 1
ATOM 719 N N . PRO A 1 92 ? -82.096 7.073 111.598 1.00 90.69 92 PRO A N 1
ATOM 720 C CA . PRO A 1 92 ? -82.106 8.438 112.101 1.00 90.69 92 PRO A CA 1
ATOM 721 C C . PRO A 1 92 ? -80.690 9.021 111.996 1.00 90.69 92 PRO A C 1
ATOM 723 O O . PRO A 1 92 ? -79.699 8.309 112.149 1.00 90.69 92 PRO A O 1
ATOM 726 N N . SER A 1 93 ? -80.554 10.332 111.831 1.00 83.69 93 SER A N 1
ATOM 727 C CA . SER A 1 93 ? -79.223 10.952 111.685 1.00 83.69 93 SER A CA 1
ATOM 728 C C . SER A 1 93 ? -78.426 11.047 113.003 1.00 83.69 93 SER A C 1
ATOM 730 O O . SER A 1 93 ? -77.445 11.781 113.081 1.00 83.69 93 SER A O 1
ATOM 732 N N . ASN A 1 94 ? -78.865 10.374 114.073 1.00 78.56 94 ASN A N 1
ATOM 733 C CA . ASN A 1 94 ? -78.315 10.502 115.428 1.00 78.56 94 ASN A CA 1
ATOM 734 C C . ASN A 1 94 ? -78.012 9.160 116.131 1.00 78.56 94 ASN A C 1
ATOM 736 O O . ASN A 1 94 ? -77.767 9.167 117.336 1.00 78.56 94 ASN A O 1
ATOM 740 N N . ASN A 1 95 ? -78.010 8.030 115.410 1.00 83.12 95 ASN A N 1
ATOM 741 C CA . ASN A 1 95 ? -77.699 6.678 115.916 1.00 83.12 95 ASN A CA 1
ATOM 742 C C . ASN A 1 95 ? -78.533 6.225 117.134 1.00 83.12 95 ASN A C 1
ATOM 744 O O . ASN A 1 95 ? -78.131 5.317 117.859 1.00 83.12 95 ASN A O 1
ATOM 748 N N . ARG A 1 96 ? -79.688 6.854 117.393 1.00 84.19 96 ARG A N 1
ATOM 749 C CA . ARG A 1 96 ? -80.488 6.592 118.605 1.00 84.19 96 ARG A CA 1
ATOM 750 C C . ARG A 1 96 ? -81.412 5.386 118.512 1.00 84.19 96 ARG A C 1
ATOM 752 O O . ARG A 1 96 ? -81.950 4.981 119.535 1.00 84.19 96 ARG A O 1
ATOM 759 N N . VAL A 1 97 ? -81.627 4.836 117.319 1.00 91.75 97 VAL A N 1
ATOM 760 C CA . VAL A 1 97 ? -82.468 3.647 117.156 1.00 91.75 97 VAL A CA 1
ATOM 761 C C . VAL A 1 97 ? -81.577 2.420 117.246 1.00 91.75 97 VAL A C 1
ATOM 763 O O . VAL A 1 97 ? -80.700 2.215 116.406 1.00 91.75 97 VAL A O 1
ATOM 766 N N . ILE A 1 98 ? -81.791 1.638 118.301 1.00 92.50 98 ILE A N 1
ATOM 767 C CA . ILE A 1 98 ? -81.022 0.439 118.615 1.00 92.50 98 ILE A CA 1
ATOM 768 C C . ILE A 1 98 ? -81.961 -0.758 118.540 1.00 92.50 98 ILE A C 1
ATOM 770 O O . ILE A 1 98 ? -83.058 -0.713 119.086 1.00 92.50 98 ILE A O 1
ATOM 774 N N . ILE A 1 99 ? -81.512 -1.822 117.881 1.00 92.44 99 ILE A N 1
ATOM 775 C CA . ILE A 1 99 ? -82.167 -3.128 117.897 1.00 92.44 99 ILE A CA 1
ATOM 776 C C . ILE A 1 99 ? -81.275 -4.083 118.690 1.00 92.44 99 ILE A C 1
ATOM 778 O O . ILE A 1 99 ? -80.090 -4.238 118.391 1.00 92.44 99 ILE A O 1
ATOM 782 N N . THR A 1 100 ? -81.831 -4.705 119.721 1.00 92.00 100 THR A N 1
ATOM 783 C CA . THR A 1 100 ? -81.152 -5.663 120.592 1.00 92.00 100 THR A CA 1
ATOM 784 C C . THR A 1 100 ? -81.508 -7.079 120.169 1.00 92.00 100 THR A C 1
ATOM 786 O O . THR A 1 100 ? -82.674 -7.449 120.078 1.00 92.00 100 THR A O 1
ATOM 789 N N . VAL A 1 101 ? -80.489 -7.892 119.918 1.00 89.31 101 VAL A N 1
ATOM 790 C CA . VAL A 1 101 ? -80.640 -9.320 119.653 1.00 89.31 101 VAL A CA 1
ATOM 791 C C . VAL A 1 101 ? -80.284 -10.067 120.925 1.00 89.31 101 VAL A C 1
ATOM 793 O O . VAL A 1 101 ? -79.133 -10.041 121.366 1.00 89.31 101 VAL A O 1
ATOM 796 N N . GLU A 1 102 ? -81.266 -10.741 121.507 1.00 86.88 102 GLU A N 1
ATOM 797 C CA . GLU A 1 102 ? -81.076 -11.603 122.665 1.00 86.88 102 GLU A CA 1
ATOM 798 C C . GLU A 1 102 ? -80.928 -13.065 122.260 1.00 86.88 102 GLU A C 1
ATOM 800 O O . GLU A 1 102 ? -81.543 -13.544 121.305 1.00 86.88 102 GLU A O 1
ATOM 805 N N . GLN A 1 103 ? -80.159 -13.808 123.053 1.00 80.81 103 GLN A N 1
ATOM 806 C CA . GLN A 1 103 ? -80.056 -15.250 122.891 1.00 80.81 103 GLN A CA 1
ATOM 807 C C . GLN A 1 103 ? -81.427 -15.914 123.104 1.00 80.81 103 GLN A C 1
ATOM 809 O O . GLN A 1 103 ? -82.176 -15.588 124.036 1.00 80.81 103 GLN A O 1
ATOM 814 N N . THR A 1 104 ? -81.759 -16.854 122.224 1.00 70.31 104 THR A N 1
ATOM 815 C CA . THR A 1 104 ? -82.910 -17.749 122.380 1.00 70.31 104 THR A CA 1
ATOM 816 C C . THR A 1 104 ? -82.561 -18.799 123.437 1.00 70.31 104 THR A C 1
ATOM 818 O O . THR A 1 104 ? -81.458 -19.338 123.424 1.00 70.31 104 THR A O 1
ATOM 821 N N . TYR A 1 105 ? -83.458 -19.065 124.392 1.00 49.47 105 TYR A N 1
ATOM 822 C CA . TYR A 1 105 ? -83.226 -20.086 125.421 1.00 49.47 105 TYR A CA 1
ATOM 823 C C . TYR A 1 105 ? -83.369 -21.477 124.777 1.00 49.47 105 TYR A C 1
ATOM 825 O O . TYR A 1 105 ? -84.483 -21.938 124.540 1.00 49.47 105 TYR A O 1
ATOM 833 N N . GLY A 1 106 ? -82.238 -22.098 124.437 1.00 53.94 106 GLY A N 1
ATOM 834 C CA . GLY A 1 106 ? -82.137 -23.425 123.822 1.00 53.94 106 GLY A CA 1
ATOM 835 C C . GLY A 1 106 ? -80.859 -23.539 122.988 1.00 53.94 106 GLY A C 1
ATOM 836 O O . GLY A 1 106 ? -80.571 -22.643 122.199 1.00 53.94 106 GLY A O 1
ATOM 837 N N . ASP A 1 107 ? -80.079 -24.598 123.211 1.00 47.16 107 ASP A N 1
ATOM 838 C CA . ASP A 1 107 ? -78.730 -24.805 122.667 1.00 47.16 107 ASP A CA 1
ATOM 839 C C . ASP A 1 107 ? -78.647 -24.561 121.149 1.00 47.16 107 ASP A C 1
ATOM 841 O O . ASP A 1 107 ? -79.270 -25.253 120.344 1.00 47.16 107 ASP A O 1
ATOM 845 N N . PHE A 1 108 ? -77.871 -23.547 120.754 1.00 50.44 108 PHE A N 1
ATOM 846 C CA . PHE A 1 108 ? -77.592 -23.233 119.355 1.00 50.44 108 PHE A CA 1
ATOM 847 C C . PHE A 1 108 ? -76.340 -24.010 118.930 1.00 50.44 108 PHE A C 1
ATOM 849 O O . PHE A 1 108 ? -75.233 -23.655 119.329 1.00 50.44 108 PHE A O 1
ATOM 856 N N . GLU A 1 109 ? -76.512 -25.077 118.149 1.00 54.75 109 GLU A N 1
ATOM 857 C CA . GLU A 1 109 ? -75.416 -25.884 117.592 1.00 54.75 109 GLU A CA 1
ATOM 858 C C . GLU A 1 109 ? -74.749 -25.135 116.415 1.00 54.75 109 GLU A C 1
ATOM 860 O O . GLU A 1 109 ? -75.373 -24.949 115.363 1.00 54.75 109 GLU A O 1
ATOM 865 N N . PRO A 1 110 ? -73.485 -24.686 116.533 1.00 54.50 110 PRO A N 1
ATOM 866 C CA . PRO A 1 110 ? -72.814 -23.881 115.508 1.00 54.50 110 PRO A CA 1
ATOM 867 C C . PRO A 1 110 ? -72.399 -24.675 114.249 1.00 54.50 110 PRO A C 1
ATOM 869 O O . PRO A 1 110 ? -71.860 -24.095 113.305 1.00 54.50 110 PRO A O 1
ATOM 872 N N . GLU A 1 111 ? -72.665 -25.984 114.185 1.00 56.53 111 GLU A N 1
ATOM 873 C CA . GLU A 1 111 ? -72.203 -26.882 113.114 1.00 56.53 111 GLU A CA 1
ATOM 874 C C . GLU A 1 111 ? -72.754 -26.547 111.713 1.00 56.53 111 GLU A C 1
ATOM 876 O O . GLU A 1 111 ? -72.105 -26.839 110.705 1.00 56.53 111 GLU A O 1
ATOM 881 N N . TYR A 1 112 ? -73.916 -25.893 111.618 1.00 54.25 112 TYR A N 1
ATOM 882 C CA . TYR A 1 112 ? -74.529 -25.571 110.321 1.00 54.25 112 TYR A CA 1
ATOM 883 C C . TYR A 1 112 ? -73.900 -24.342 109.633 1.00 54.25 112 TYR A C 1
ATOM 885 O O . TYR A 1 112 ? -73.864 -24.276 108.406 1.00 54.25 112 TYR A O 1
ATOM 893 N N . LEU A 1 113 ? -73.329 -23.401 110.397 1.00 54.72 113 LEU A N 1
ATOM 894 C CA . LEU A 1 113 ? -72.641 -22.214 109.856 1.00 54.72 113 LEU A CA 1
ATOM 895 C C . LEU A 1 113 ? -71.222 -22.532 109.348 1.00 54.72 113 LEU A C 1
ATOM 897 O O . LEU A 1 113 ? -70.698 -21.851 108.465 1.00 54.72 113 LEU A O 1
ATOM 901 N N . VAL A 1 114 ? -70.602 -23.594 109.868 1.00 57.88 114 VAL A N 1
ATOM 902 C CA . VAL A 1 114 ? -69.254 -24.020 109.459 1.00 57.88 114 VAL A CA 1
ATOM 903 C C . VAL A 1 114 ? -69.279 -24.781 108.128 1.00 57.88 114 VAL A C 1
ATOM 905 O O . VAL A 1 114 ? -68.366 -24.625 107.324 1.00 57.88 114 VAL A O 1
ATOM 908 N N . LYS A 1 115 ? -70.327 -25.566 107.842 1.00 57.94 115 LYS A N 1
ATOM 909 C CA . LYS A 1 115 ? -70.408 -26.350 106.592 1.00 57.94 115 LYS A CA 1
ATOM 910 C C . LYS A 1 115 ? -70.595 -25.484 105.347 1.00 57.94 115 LYS A C 1
ATOM 912 O O . LYS A 1 115 ? -69.913 -25.717 104.356 1.00 57.94 115 LYS A O 1
ATOM 917 N N . VAL A 1 116 ? -71.466 -24.474 105.415 1.00 59.53 116 VAL A N 1
ATOM 918 C CA . VAL A 1 116 ? -71.715 -23.563 104.282 1.00 59.53 116 VAL A CA 1
ATOM 919 C C . VAL A 1 116 ? -70.459 -22.752 103.951 1.00 59.53 116 VAL A C 1
ATOM 921 O O . VAL A 1 116 ? -70.064 -22.690 102.792 1.00 59.53 116 VAL A O 1
ATOM 924 N N . SER A 1 117 ? -69.761 -22.229 104.968 1.00 68.06 117 SER A N 1
ATOM 925 C CA . SER A 1 117 ? -68.501 -21.506 104.743 1.00 68.06 117 SER A CA 1
ATOM 926 C C . SER A 1 117 ? -67.379 -22.413 104.227 1.00 68.06 117 SER A C 1
ATOM 928 O O . SER A 1 117 ? -66.587 -21.987 103.392 1.00 68.06 117 SER A O 1
ATOM 930 N N . TYR A 1 118 ? -67.324 -23.675 104.664 1.00 74.69 118 TYR A N 1
ATOM 931 C CA . TYR A 1 118 ? -66.347 -24.649 104.175 1.00 74.69 118 TYR A CA 1
ATOM 932 C C . TYR A 1 118 ? -66.540 -25.005 102.693 1.00 74.69 118 TYR A C 1
ATOM 934 O O . TYR A 1 118 ? -65.550 -25.124 101.973 1.00 74.69 118 TYR A O 1
ATOM 942 N N . GLU A 1 119 ? -67.779 -25.176 102.222 1.00 76.75 119 GLU A N 1
ATOM 943 C CA . GLU A 1 119 ? -68.050 -25.494 100.811 1.00 76.75 119 GLU A CA 1
ATOM 944 C C . GLU A 1 119 ? -67.719 -24.326 99.872 1.00 76.75 119 GLU A C 1
ATOM 946 O O . GLU A 1 119 ? -67.086 -24.550 98.839 1.00 76.75 119 GLU A O 1
ATOM 951 N N . GLU A 1 120 ? -68.055 -23.091 100.256 1.00 80.50 120 GLU A N 1
ATOM 952 C CA . GLU A 1 120 ? -67.679 -21.878 99.510 1.00 80.50 120 GLU A CA 1
ATOM 953 C C . GLU A 1 120 ? -66.153 -21.698 99.471 1.00 80.50 120 GLU A C 1
ATOM 955 O O . GLU A 1 120 ? -65.570 -21.552 98.396 1.00 80.50 120 GLU A O 1
ATOM 960 N N . LEU A 1 121 ? -65.477 -21.829 100.620 1.00 85.31 121 LEU A N 1
ATOM 961 C CA . LEU A 1 121 ? -64.012 -21.773 100.698 1.00 85.31 121 LEU A CA 1
ATOM 962 C C . LEU A 1 121 ? -63.343 -22.867 99.863 1.00 85.31 121 LEU A C 1
ATOM 964 O O . LEU A 1 121 ? -62.296 -22.636 99.262 1.00 85.31 121 LEU A O 1
ATOM 968 N N . LYS A 1 122 ? -63.921 -24.069 99.818 1.00 87.50 122 LYS A N 1
ATOM 969 C CA . LYS A 1 122 ? -63.397 -25.167 99.005 1.00 87.50 122 LYS A CA 1
ATOM 970 C C . LYS A 1 122 ? -63.518 -24.865 97.510 1.00 87.50 122 LYS A C 1
ATOM 972 O O . LYS A 1 122 ? -62.567 -25.132 96.780 1.00 87.50 122 LYS A O 1
ATOM 977 N N . ALA A 1 123 ? -64.640 -24.294 97.071 1.00 86.12 123 ALA A N 1
ATOM 978 C CA . ALA A 1 123 ? -64.829 -23.883 95.682 1.00 86.12 123 ALA A CA 1
ATOM 979 C C . ALA A 1 123 ? -63.813 -22.805 95.267 1.00 86.12 123 ALA A C 1
ATOM 981 O O . ALA A 1 123 ? -63.168 -22.946 94.227 1.00 86.12 123 ALA A O 1
ATOM 982 N N . ASP A 1 124 ? -63.592 -21.797 96.114 1.00 89.69 124 ASP A N 1
ATOM 983 C CA . ASP A 1 124 ? -62.579 -20.759 95.883 1.00 89.69 124 ASP A CA 1
ATOM 984 C C . ASP A 1 124 ? -61.157 -21.338 95.846 1.00 89.69 124 ASP A C 1
ATOM 986 O O . ASP A 1 124 ? -60.340 -20.958 95.007 1.00 89.69 124 ASP A O 1
ATOM 990 N N . VAL A 1 125 ? -60.846 -22.295 96.726 1.00 91.69 125 VAL A N 1
ATOM 991 C CA . VAL A 1 125 ? -59.550 -22.991 96.731 1.00 91.69 125 VAL A CA 1
ATOM 992 C C . VAL A 1 125 ? -59.342 -23.792 95.446 1.00 91.69 125 VAL A C 1
ATOM 994 O O . VAL A 1 125 ? -58.225 -23.823 94.926 1.00 91.69 125 VAL A O 1
ATOM 997 N N . ASP A 1 126 ? -60.377 -24.438 94.918 1.00 91.75 126 ASP A N 1
ATOM 998 C CA . ASP A 1 126 ? -60.274 -25.220 93.685 1.00 91.75 126 ASP A CA 1
ATOM 999 C C . ASP A 1 126 ? -60.168 -24.318 92.434 1.00 91.75 126 ASP A C 1
ATOM 1001 O O . ASP A 1 126 ? -59.386 -24.624 91.524 1.00 91.75 126 ASP A O 1
ATOM 1005 N N . ASP A 1 127 ? -60.836 -23.158 92.412 1.00 93.06 127 ASP A N 1
ATOM 1006 C CA . ASP A 1 127 ? -60.625 -22.111 91.395 1.00 93.06 127 ASP A CA 1
ATOM 1007 C C . ASP A 1 127 ? -59.199 -21.538 91.458 1.00 93.06 127 ASP A C 1
ATOM 1009 O O . ASP A 1 127 ? -58.511 -21.440 90.437 1.00 93.06 127 ASP A O 1
ATOM 1013 N N . LEU A 1 128 ? -58.700 -21.237 92.661 1.00 93.81 128 LEU A N 1
ATOM 1014 C CA . LEU A 1 128 ? -57.332 -20.758 92.864 1.00 93.81 128 LEU A CA 1
ATOM 1015 C C . LEU A 1 128 ? -56.295 -21.781 92.406 1.00 93.81 128 LEU A C 1
ATOM 1017 O O . LEU A 1 128 ? -55.355 -21.407 91.709 1.00 93.81 128 LEU A O 1
ATOM 1021 N N . LYS A 1 129 ? -56.466 -23.066 92.733 1.00 93.50 129 LYS A N 1
ATOM 1022 C CA . LYS A 1 129 ? -55.584 -24.132 92.228 1.00 93.50 129 LYS A CA 1
ATOM 1023 C C . LYS A 1 129 ? -55.578 -24.171 90.706 1.00 93.50 129 LYS A C 1
ATOM 1025 O O . LYS A 1 129 ? -54.507 -24.220 90.115 1.00 93.50 129 LYS A O 1
ATOM 1030 N N . SER A 1 130 ? -56.750 -24.085 90.078 1.00 91.94 130 SER A N 1
ATOM 1031 C CA . SER A 1 130 ? -56.868 -24.093 88.615 1.00 91.94 130 SER A CA 1
ATOM 1032 C C . SER A 1 130 ? -56.136 -22.903 87.982 1.00 91.94 130 SER A C 1
ATOM 1034 O O . SER A 1 130 ? -55.412 -23.062 86.998 1.00 91.94 130 SER A O 1
ATOM 1036 N N . LYS A 1 131 ? -56.250 -21.711 88.581 1.00 93.69 131 LYS A N 1
ATOM 1037 C CA . LYS A 1 131 ? -55.505 -20.512 88.160 1.00 93.69 131 LYS A CA 1
ATOM 1038 C C . LYS A 1 131 ? -53.999 -20.653 88.367 1.00 93.69 131 LYS A C 1
ATOM 1040 O O . LYS A 1 131 ? -53.239 -20.222 87.503 1.00 93.69 131 LYS A O 1
ATOM 1045 N N . VAL A 1 132 ? -53.565 -21.249 89.477 1.00 94.31 132 VAL A N 1
ATOM 1046 C CA . VAL A 1 132 ? -52.145 -21.516 89.752 1.00 94.31 132 VAL A CA 1
ATOM 1047 C C . VAL A 1 132 ? -51.573 -22.466 88.705 1.00 94.31 132 VAL A C 1
ATOM 1049 O O . VAL A 1 132 ? -50.558 -22.131 88.105 1.00 94.31 132 VAL A O 1
ATOM 1052 N N . THR A 1 133 ? -52.257 -23.565 88.384 1.00 91.69 133 THR A N 1
ATOM 1053 C CA . THR A 1 133 ? -51.815 -24.493 87.331 1.00 91.69 133 THR A CA 1
ATOM 1054 C C . THR A 1 133 ? -51.699 -23.801 85.970 1.00 91.69 133 THR A C 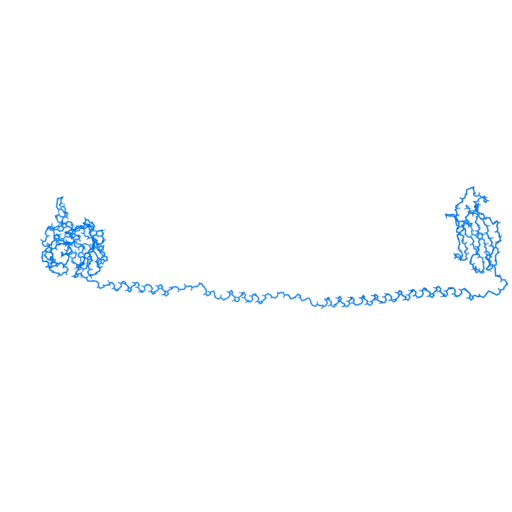1
ATOM 1056 O O . THR A 1 133 ? -50.687 -23.945 85.291 1.00 91.69 133 THR A O 1
ATOM 1059 N N . ALA A 1 134 ? -52.673 -22.968 85.589 1.00 90.75 134 ALA A N 1
ATOM 1060 C CA . ALA A 1 134 ? -52.602 -22.212 84.335 1.00 90.75 134 ALA A CA 1
ATOM 1061 C C . ALA A 1 134 ? -51.441 -21.194 84.307 1.00 90.75 134 ALA A C 1
ATOM 1063 O O . ALA A 1 134 ? -50.858 -20.930 83.253 1.00 90.75 134 ALA A O 1
ATOM 1064 N N . LEU A 1 135 ? -51.095 -20.600 85.454 1.00 92.06 135 LEU A N 1
ATOM 1065 C CA . LEU A 1 135 ? -49.941 -19.706 85.580 1.00 92.06 135 LEU A CA 1
ATOM 1066 C C . LEU A 1 135 ? -48.616 -20.470 85.520 1.00 92.06 135 LEU A C 1
ATOM 1068 O O . LEU A 1 135 ? -47.687 -19.992 84.873 1.00 92.06 135 LEU A O 1
ATOM 1072 N N . GLU A 1 136 ? -48.535 -21.646 86.140 1.00 91.62 136 GLU A N 1
ATOM 1073 C CA . GLU A 1 136 ? -47.373 -22.536 86.055 1.00 91.62 136 GLU A CA 1
ATOM 1074 C C . GLU A 1 136 ? -47.126 -22.970 84.605 1.00 91.62 136 GLU A C 1
ATOM 1076 O O . GLU A 1 136 ? -46.008 -22.842 84.110 1.00 91.62 136 GLU A O 1
ATOM 1081 N N . GLU A 1 137 ? -48.169 -23.374 83.874 1.00 89.25 137 GLU A N 1
ATOM 1082 C CA . GLU A 1 137 ? -48.068 -23.694 82.444 1.00 89.25 137 GLU A CA 1
ATOM 1083 C C . GLU A 1 137 ? -47.582 -22.491 81.621 1.00 89.25 137 GLU A C 1
ATOM 1085 O O . GLU A 1 137 ? -46.650 -22.625 80.825 1.00 89.25 137 GLU A O 1
ATOM 1090 N N . ARG A 1 138 ? -48.127 -21.287 81.843 1.00 89.12 138 ARG A N 1
ATOM 1091 C CA . ARG A 1 138 ? -47.637 -20.069 81.166 1.00 89.12 138 ARG A CA 1
ATOM 1092 C C . ARG A 1 138 ? -46.174 -19.772 81.486 1.00 89.12 138 ARG A C 1
ATOM 1094 O O . ARG A 1 138 ? -45.423 -19.430 80.578 1.00 89.12 138 ARG A O 1
ATOM 1101 N N . LEU A 1 139 ? -45.753 -19.952 82.737 1.00 90.38 139 LEU A N 1
ATOM 1102 C CA . LEU A 1 139 ? -44.367 -19.742 83.151 1.00 90.38 139 LEU A CA 1
ATOM 1103 C C . LEU A 1 139 ? -43.406 -20.705 82.434 1.00 90.38 139 LEU A C 1
ATOM 1105 O O . LEU A 1 139 ? -42.309 -20.301 82.038 1.00 90.38 139 LEU A O 1
ATOM 1109 N N . THR A 1 140 ? -43.818 -21.958 82.203 1.00 86.81 140 THR A N 1
ATOM 1110 C CA . THR A 1 140 ? -43.010 -22.906 81.413 1.00 86.81 140 THR A CA 1
ATOM 1111 C C . THR A 1 140 ? -42.854 -22.459 79.959 1.00 86.81 140 THR A C 1
ATOM 1113 O O . THR A 1 140 ? -41.762 -22.563 79.400 1.00 86.81 140 THR A O 1
ATOM 1116 N N . VAL A 1 141 ? -43.911 -21.902 79.358 1.00 88.06 141 VAL A N 1
ATOM 1117 C CA . VAL A 1 141 ? -43.872 -21.367 77.988 1.00 88.06 141 VAL A CA 1
ATOM 1118 C C . VAL A 1 141 ? -42.954 -20.148 77.899 1.00 88.06 141 VAL A C 1
ATOM 1120 O O . VAL A 1 141 ? -42.137 -20.081 76.982 1.00 88.06 141 VAL A O 1
ATOM 1123 N N . ASP A 1 142 ? -43.030 -19.224 78.857 1.00 88.56 142 ASP A N 1
ATOM 1124 C CA . ASP A 1 142 ? -42.166 -18.037 78.895 1.00 88.56 142 ASP A CA 1
ATOM 1125 C C . ASP A 1 142 ? -40.689 -18.420 79.066 1.00 88.56 142 ASP A C 1
ATOM 1127 O O . ASP A 1 142 ? -39.817 -17.856 78.400 1.00 88.56 142 ASP A O 1
ATOM 1131 N N . THR A 1 143 ? -40.401 -19.438 79.882 1.00 88.19 143 THR A N 1
ATOM 1132 C CA . THR A 1 143 ? -39.039 -19.972 80.051 1.00 88.19 143 THR A CA 1
ATOM 1133 C C . THR A 1 143 ? -38.523 -20.574 78.742 1.00 88.19 143 THR A C 1
ATOM 1135 O O . THR A 1 143 ? -37.442 -20.212 78.280 1.00 88.19 143 THR A O 1
ATOM 1138 N N . ALA A 1 144 ? -39.324 -21.409 78.071 1.00 88.75 144 ALA A N 1
ATOM 1139 C CA . ALA A 1 144 ? -38.954 -22.006 76.787 1.00 88.75 144 ALA A CA 1
ATOM 1140 C C . ALA A 1 144 ? -38.785 -20.964 75.663 1.00 88.75 144 ALA A C 1
ATOM 1142 O O . ALA A 1 144 ? -37.941 -21.121 74.778 1.00 88.75 144 ALA A O 1
ATOM 1143 N N . LEU A 1 145 ? -39.583 -19.892 75.671 1.00 90.44 145 LEU A N 1
ATOM 1144 C CA . LEU A 1 145 ? -39.423 -18.768 74.747 1.00 90.44 145 LEU A CA 1
ATOM 1145 C C . LEU A 1 145 ? -38.139 -17.991 75.037 1.00 90.44 145 LEU A C 1
ATOM 1147 O O . LEU A 1 145 ? -37.416 -17.678 74.095 1.00 90.44 145 LEU A O 1
ATOM 1151 N N . THR A 1 146 ? -37.829 -17.742 76.309 1.00 90.62 146 THR A N 1
ATOM 1152 C CA . THR A 1 146 ? -36.588 -17.073 76.730 1.00 90.62 146 THR A CA 1
ATOM 1153 C C . THR A 1 146 ? -35.366 -17.869 76.281 1.00 90.62 146 THR A C 1
ATOM 1155 O O . THR A 1 146 ? -34.510 -17.330 75.586 1.00 90.62 146 THR A O 1
ATOM 1158 N N . GLU A 1 147 ? -35.334 -19.177 76.542 1.00 91.31 147 GLU A N 1
ATOM 1159 C CA . GLU A 1 147 ? -34.255 -20.063 76.083 1.00 91.31 147 GLU A CA 1
ATOM 1160 C C . GLU A 1 147 ? -34.111 -20.068 74.552 1.00 91.31 147 GLU A C 1
ATOM 1162 O O . GLU A 1 147 ? -32.996 -20.066 74.025 1.00 91.31 147 GLU A O 1
ATOM 1167 N N . ARG A 1 148 ? -35.229 -20.043 73.807 1.00 89.94 148 ARG A N 1
ATOM 1168 C CA . ARG A 1 148 ? -35.208 -19.947 72.337 1.00 89.94 148 ARG A CA 1
ATOM 1169 C C . ARG A 1 148 ? -34.682 -18.601 71.850 1.00 89.94 148 ARG A C 1
ATOM 1171 O O . ARG A 1 148 ? -33.952 -18.592 70.863 1.00 89.94 148 ARG A O 1
ATOM 1178 N N . VAL A 1 149 ? -35.051 -17.496 72.491 1.00 87.44 149 VAL A N 1
ATOM 1179 C CA . VAL A 1 149 ? -34.565 -16.153 72.142 1.00 87.44 149 VAL A CA 1
ATOM 1180 C C . VAL A 1 149 ? -33.075 -16.048 72.436 1.00 87.44 149 VAL A C 1
ATOM 1182 O O . VAL A 1 149 ? -32.322 -15.713 71.531 1.00 87.44 149 VAL A O 1
ATOM 1185 N N . GLU A 1 150 ? -32.615 -16.468 73.613 1.00 87.12 150 GLU A N 1
ATOM 1186 C CA . GLU A 1 150 ? -31.184 -16.501 73.938 1.00 87.12 150 GLU A CA 1
ATOM 1187 C C . GLU A 1 150 ? -30.389 -17.393 72.977 1.00 87.12 150 GLU A C 1
ATOM 1189 O O . GLU A 1 150 ? -29.254 -17.078 72.623 1.00 87.12 150 GLU A O 1
ATOM 1194 N N . ALA A 1 151 ? -30.954 -18.524 72.542 1.00 84.81 151 ALA A N 1
ATOM 1195 C CA . ALA A 1 151 ? -30.327 -19.384 71.541 1.00 84.81 151 ALA A CA 1
ATOM 1196 C C . ALA A 1 151 ? -30.287 -18.738 70.146 1.00 84.81 151 ALA A C 1
ATOM 1198 O O . ALA A 1 151 ? -29.377 -19.035 69.375 1.00 84.81 151 ALA A O 1
ATOM 1199 N N . LEU A 1 152 ? -31.253 -17.879 69.804 1.00 80.19 152 LEU A N 1
ATOM 1200 C CA . LEU A 1 152 ? -31.256 -17.098 68.564 1.00 80.19 152 LEU A CA 1
ATOM 1201 C C . LEU A 1 152 ? -30.291 -15.910 68.634 1.00 80.19 152 LEU A C 1
ATOM 1203 O O . LEU A 1 152 ? -29.609 -15.653 67.653 1.00 80.19 152 LEU A O 1
ATOM 1207 N N . GLU A 1 153 ? -30.185 -15.233 69.775 1.00 80.62 153 GLU A N 1
ATOM 1208 C CA . GLU A 1 153 ? -29.236 -14.134 69.998 1.00 80.62 153 GLU A CA 1
ATOM 1209 C C . GLU A 1 153 ? -27.785 -14.628 70.075 1.00 80.62 153 GLU A C 1
ATOM 1211 O O . GLU A 1 153 ? -26.868 -13.935 69.645 1.00 80.62 153 GLU A O 1
ATOM 1216 N N . ARG A 1 154 ? -27.562 -15.847 70.588 1.00 78.12 154 ARG A N 1
ATOM 1217 C CA . ARG A 1 154 ? -26.246 -16.513 70.594 1.00 78.12 154 ARG A CA 1
ATOM 1218 C C . ARG A 1 154 ? -25.917 -17.248 69.305 1.00 78.12 154 ARG A C 1
ATOM 1220 O O . ARG A 1 154 ? -24.783 -17.707 69.160 1.00 78.12 154 ARG A O 1
ATOM 1227 N N . LYS A 1 155 ? -26.876 -17.428 68.391 1.00 73.69 155 LYS A N 1
ATOM 1228 C CA . LYS A 1 155 ? -26.521 -17.906 67.056 1.00 73.69 155 LYS A CA 1
ATOM 1229 C C . LYS A 1 155 ? -25.622 -16.843 66.449 1.00 73.69 155 LYS A C 1
ATOM 1231 O O . LYS A 1 155 ? -26.055 -15.716 66.253 1.00 73.69 155 LYS A O 1
ATOM 1236 N N . GLU A 1 156 ? -24.383 -17.227 66.161 1.00 60.66 156 GLU A N 1
ATOM 1237 C CA . GLU A 1 156 ? -23.518 -16.431 65.303 1.00 60.66 156 GLU A CA 1
ATOM 1238 C C . GLU A 1 156 ? -24.307 -16.076 64.047 1.00 60.66 156 GLU A C 1
ATOM 1240 O O . GLU A 1 156 ? -24.875 -16.961 63.388 1.00 60.66 156 GLU A O 1
ATOM 1245 N N . ASP A 1 157 ? -24.377 -14.780 63.757 1.00 55.81 157 ASP A N 1
ATOM 1246 C CA . ASP A 1 157 ? -24.886 -14.318 62.486 1.00 55.81 157 ASP A CA 1
ATOM 1247 C C . ASP A 1 157 ? -23.997 -14.949 61.415 1.00 55.81 157 ASP A C 1
ATOM 1249 O O . ASP A 1 157 ? -22.812 -14.639 61.298 1.00 55.81 157 ASP A O 1
ATOM 1253 N N . LYS A 1 158 ? -24.555 -15.898 60.661 1.00 57.88 158 LYS A N 1
ATOM 1254 C CA . LYS A 1 158 ? -23.935 -16.367 59.423 1.00 57.88 158 LYS A CA 1
ATOM 1255 C C . LYS A 1 158 ? -24.216 -15.365 58.308 1.00 57.88 158 LYS A C 1
ATOM 1257 O O . LYS A 1 158 ? -24.440 -15.769 57.167 1.00 57.88 158 LYS A O 1
ATOM 1262 N N . ASP A 1 159 ? -24.120 -14.076 58.609 1.00 54.41 159 ASP A N 1
ATOM 1263 C CA . ASP A 1 159 ? -23.419 -13.172 57.723 1.00 54.41 159 ASP A CA 1
ATOM 1264 C C . ASP A 1 159 ? -22.030 -13.786 57.517 1.00 54.41 159 ASP A C 1
ATOM 1266 O O . ASP A 1 159 ? -21.059 -13.555 58.237 1.00 54.41 159 ASP A O 1
ATOM 1270 N N . THR A 1 160 ? -21.933 -14.655 56.511 1.00 58.84 160 THR A N 1
ATOM 1271 C CA . THR A 1 160 ? -20.717 -14.732 55.719 1.00 58.84 160 THR A CA 1
ATOM 1272 C C . THR A 1 160 ? -20.436 -13.301 55.308 1.00 58.84 160 THR A C 1
ATOM 1274 O O . THR A 1 160 ? -20.976 -12.842 54.303 1.00 58.84 160 THR A O 1
ATOM 1277 N N . VAL A 1 161 ? -19.646 -12.589 56.118 1.00 61.62 161 VAL A N 1
ATOM 1278 C CA . VAL A 1 161 ? -18.961 -11.372 55.707 1.00 61.62 161 VAL A CA 1
ATOM 1279 C C . VAL A 1 161 ? -18.410 -11.718 54.342 1.00 61.62 161 VAL A C 1
ATOM 1281 O O . VAL A 1 161 ? -17.622 -12.659 54.213 1.00 61.62 161 VAL A O 1
ATOM 1284 N N . TYR A 1 162 ? -18.965 -11.080 53.319 1.00 68.69 162 TYR A N 1
ATOM 1285 C CA . TYR A 1 162 ? -18.596 -11.351 51.947 1.00 68.69 162 TYR A CA 1
ATOM 1286 C C . TYR A 1 162 ? -17.109 -11.029 51.824 1.00 68.69 162 TYR A C 1
ATOM 1288 O O . TYR A 1 162 ? -16.719 -9.865 51.805 1.00 68.69 162 TYR A O 1
ATOM 1296 N N . ASP A 1 163 ? -16.285 -12.075 51.848 1.00 75.44 163 ASP A N 1
ATOM 1297 C CA . ASP A 1 163 ? -14.852 -11.962 51.666 1.00 75.44 163 ASP A CA 1
ATOM 1298 C C . ASP A 1 163 ? -14.597 -11.881 50.166 1.00 75.44 163 ASP A C 1
ATOM 1300 O O . ASP A 1 163 ? -14.624 -12.890 49.454 1.00 75.44 163 ASP A O 1
ATOM 1304 N N . ASP A 1 164 ? -14.400 -10.663 49.676 1.00 83.56 164 ASP A N 1
ATOM 1305 C CA . ASP A 1 164 ? -14.016 -10.406 48.297 1.00 83.56 164 ASP A CA 1
ATOM 1306 C C . ASP A 1 164 ? -12.520 -10.626 48.057 1.00 83.56 164 ASP A C 1
ATOM 1308 O O . ASP A 1 164 ? -12.106 -10.607 46.900 1.00 83.56 164 ASP A O 1
ATOM 1312 N N . THR A 1 165 ? -11.716 -10.956 49.079 1.00 89.12 165 THR A N 1
ATOM 1313 C CA . THR A 1 165 ? -10.280 -11.261 48.939 1.00 89.12 165 THR A CA 1
ATOM 1314 C C . THR A 1 165 ? -9.984 -12.286 47.832 1.00 89.12 165 THR A C 1
ATOM 1316 O O . THR A 1 165 ? -9.024 -12.080 47.083 1.00 89.12 165 THR A O 1
ATOM 1319 N N . PRO A 1 166 ? -10.756 -13.382 47.639 1.00 88.31 166 PRO A N 1
ATOM 1320 C CA . PRO A 1 166 ? -10.541 -14.311 46.527 1.00 88.31 166 PRO A CA 1
ATOM 1321 C C . PRO A 1 166 ? -10.832 -13.694 45.153 1.00 88.31 166 PRO A C 1
ATOM 1323 O O . PRO A 1 166 ? -10.223 -14.097 44.161 1.00 88.31 166 PRO A O 1
ATOM 1326 N N . ILE A 1 167 ? -11.767 -12.744 45.076 1.00 86.50 167 ILE A N 1
ATOM 1327 C CA . ILE A 1 167 ? -12.121 -12.027 43.846 1.00 86.50 167 ILE A CA 1
ATOM 1328 C C . ILE A 1 167 ? -11.082 -10.945 43.560 1.00 86.50 167 ILE A C 1
ATOM 1330 O O . ILE A 1 167 ? -10.563 -10.924 42.450 1.00 86.50 167 ILE A O 1
ATOM 1334 N N . ILE A 1 168 ? -10.707 -10.140 44.556 1.00 89.62 168 ILE A N 1
ATOM 1335 C CA . ILE A 1 168 ? -9.630 -9.144 44.478 1.00 89.62 168 ILE A CA 1
ATOM 1336 C C . ILE A 1 168 ? -8.340 -9.812 44.003 1.00 89.62 168 ILE A C 1
ATOM 1338 O O . ILE A 1 168 ? -7.813 -9.423 42.969 1.00 89.62 168 ILE A O 1
ATOM 1342 N N . LYS A 1 169 ? -7.903 -10.908 44.640 1.00 92.94 169 LYS A N 1
ATOM 1343 C CA . LYS A 1 169 ? -6.704 -11.650 44.208 1.00 92.94 169 LYS A CA 1
ATOM 1344 C C . LYS A 1 169 ? -6.796 -12.153 42.771 1.00 92.94 169 LYS A C 1
ATOM 1346 O O . LYS A 1 169 ? -5.791 -12.187 42.066 1.00 92.94 169 LYS A O 1
ATOM 1351 N N . ARG A 1 170 ? -7.978 -12.588 42.320 1.00 90.44 170 ARG A N 1
ATOM 1352 C CA . ARG A 1 170 ? -8.183 -13.018 40.927 1.00 90.44 170 ARG A CA 1
ATOM 1353 C C . ARG A 1 170 ? -8.127 -11.843 39.958 1.00 90.44 170 ARG A C 1
ATOM 1355 O O . ARG A 1 170 ? -7.596 -12.037 38.871 1.00 90.44 170 ARG A O 1
ATOM 1362 N N . VAL A 1 171 ? -8.668 -10.685 40.328 1.00 87.38 171 VAL A N 1
ATOM 1363 C CA . VAL A 1 171 ? -8.614 -9.456 39.526 1.00 87.38 171 VAL A CA 1
ATOM 1364 C C . VAL A 1 171 ? -7.178 -8.949 39.446 1.00 87.38 171 VAL A C 1
ATOM 1366 O O . VAL A 1 171 ? -6.683 -8.822 38.337 1.00 87.38 171 VAL A O 1
ATOM 1369 N N . GLU A 1 172 ? -6.469 -8.827 40.569 1.00 88.50 172 GLU A N 1
ATOM 1370 C CA . GLU A 1 172 ? -5.037 -8.484 40.605 1.00 88.50 172 GLU A CA 1
ATOM 1371 C C . GLU A 1 172 ? -4.218 -9.452 39.739 1.00 88.50 172 GLU A C 1
ATOM 1373 O O . GLU A 1 172 ? -3.466 -9.030 38.875 1.00 88.50 172 GLU A O 1
ATOM 1378 N N . THR A 1 173 ? -4.445 -10.767 39.855 1.00 86.50 173 THR A N 1
ATOM 1379 C CA . THR A 1 173 ? -3.761 -11.765 39.005 1.00 86.50 173 THR A CA 1
ATOM 1380 C C . THR A 1 173 ? -4.079 -11.604 37.510 1.00 86.50 173 THR A C 1
ATOM 1382 O O . THR A 1 173 ? -3.290 -12.025 36.666 1.00 86.50 173 THR A O 1
ATOM 1385 N N . LEU A 1 174 ? -5.255 -11.082 37.150 1.00 80.56 174 LEU A N 1
ATOM 1386 C CA . LEU A 1 174 ? -5.641 -10.828 35.758 1.00 80.56 174 LEU A CA 1
ATOM 1387 C C . LEU A 1 174 ? -5.106 -9.487 35.243 1.00 80.56 174 LEU A C 1
ATOM 1389 O O . LEU A 1 174 ? -4.773 -9.415 34.066 1.00 80.56 174 LEU A O 1
ATOM 1393 N N . GLU A 1 175 ? -5.013 -8.470 36.096 1.00 79.88 175 GLU A N 1
ATOM 1394 C CA . GLU A 1 175 ? -4.426 -7.160 35.786 1.00 79.88 175 GLU A CA 1
ATOM 1395 C C . GLU A 1 175 ? -2.893 -7.226 35.706 1.00 79.88 175 GLU A C 1
ATOM 1397 O O . GLU A 1 175 ? -2.296 -6.611 34.827 1.00 79.88 175 GLU A O 1
ATOM 1402 N N . ASP A 1 176 ? -2.261 -8.032 36.563 1.00 78.50 176 ASP A N 1
ATOM 1403 C CA . ASP A 1 176 ? -0.815 -8.290 36.566 1.00 78.50 176 ASP A CA 1
ATOM 1404 C C . ASP A 1 176 ? -0.389 -9.292 35.492 1.00 78.50 176 ASP A C 1
ATOM 1406 O O . ASP A 1 176 ? 0.806 -9.451 35.213 1.00 78.50 176 ASP A O 1
ATOM 1410 N N . LYS A 1 177 ? -1.344 -10.008 34.883 1.00 74.25 177 LYS A N 1
ATOM 1411 C CA . LYS A 1 177 ? -1.020 -10.798 33.701 1.00 74.25 177 LYS A CA 1
ATOM 1412 C C . LYS A 1 177 ? -0.579 -9.819 32.617 1.00 74.25 177 LYS A C 1
ATOM 1414 O O . LYS A 1 177 ? -1.367 -8.953 32.245 1.00 74.25 177 LYS A O 1
ATOM 1419 N N . PRO A 1 178 ? 0.642 -9.966 32.073 1.00 64.50 178 PRO A N 1
ATOM 1420 C CA . PRO A 1 178 ? 1.028 -9.190 30.912 1.00 64.50 178 PRO A CA 1
ATOM 1421 C C . PRO A 1 178 ? -0.016 -9.440 29.827 1.00 64.50 178 PRO A C 1
ATOM 1423 O O . PRO A 1 178 ? -0.326 -10.59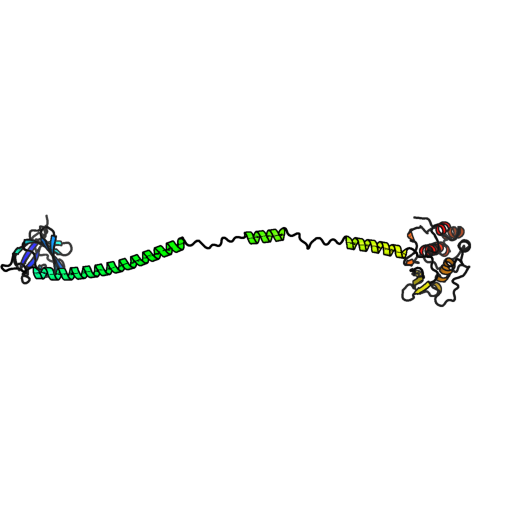7 29.524 1.00 64.50 178 PRO A O 1
ATOM 1426 N N . ASP A 1 179 ? -0.586 -8.357 29.304 1.00 59.12 179 ASP A N 1
ATOM 142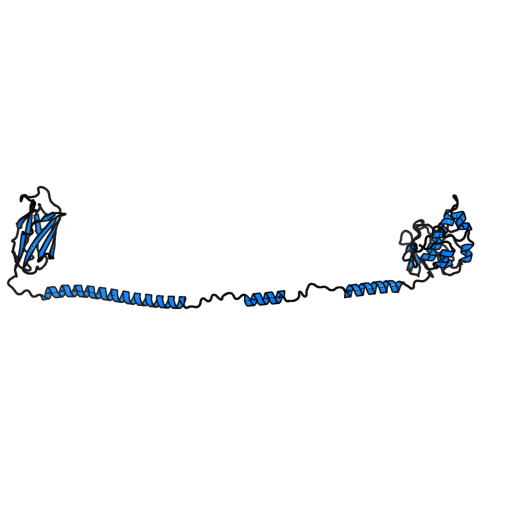7 C CA . ASP A 1 179 ? -1.484 -8.404 28.161 1.00 59.12 179 ASP A CA 1
ATOM 1428 C C . ASP A 1 179 ? -0.729 -9.045 26.994 1.00 59.12 179 ASP A C 1
ATOM 1430 O O . ASP A 1 179 ? 0.098 -8.421 26.327 1.00 59.12 179 ASP A O 1
ATOM 1434 N N . ASN A 1 180 ? -0.957 -10.342 26.809 1.00 57.41 180 ASN A N 1
ATOM 1435 C CA . ASN A 1 180 ? -0.289 -11.130 25.786 1.00 57.41 180 ASN A CA 1
ATOM 1436 C C . ASN A 1 180 ? -0.922 -10.904 24.400 1.00 57.41 180 ASN A C 1
ATOM 1438 O O . ASN A 1 180 ? -0.528 -11.586 23.456 1.00 57.41 180 ASN A O 1
ATOM 1442 N N . ASP A 1 181 ? -1.869 -9.961 24.279 1.00 58.03 181 ASP A N 1
ATOM 1443 C CA . ASP A 1 181 ? -2.595 -9.641 23.047 1.00 58.03 181 ASP A CA 1
ATOM 1444 C C . ASP A 1 181 ? -2.234 -8.280 22.415 1.00 58.03 181 ASP A C 1
ATOM 1446 O O . ASP A 1 181 ? -2.788 -7.954 21.363 1.00 58.03 181 ASP A O 1
ATOM 1450 N N . THR A 1 182 ? -1.267 -7.501 22.934 1.00 62.44 182 THR A N 1
ATOM 1451 C CA . THR A 1 182 ? -1.037 -6.146 22.372 1.00 62.44 182 THR A CA 1
ATOM 1452 C C . THR A 1 182 ? 0.410 -5.670 22.220 1.00 62.44 182 THR A C 1
ATOM 1454 O O . THR A 1 182 ? 0.691 -4.485 22.379 1.00 62.44 182 THR A O 1
ATOM 1457 N N . ILE A 1 183 ? 1.335 -6.532 21.784 1.00 62.09 183 ILE A N 1
ATOM 1458 C CA . ILE A 1 183 ? 2.492 -6.069 20.987 1.00 62.09 183 ILE A CA 1
ATOM 1459 C C . ILE A 1 183 ? 2.731 -7.051 19.836 1.00 62.09 183 ILE A C 1
ATOM 1461 O O . ILE A 1 183 ? 3.582 -7.935 19.901 1.00 62.09 183 ILE A O 1
ATOM 1465 N N . TYR A 1 184 ? 1.961 -6.902 18.759 1.00 70.00 184 TYR A N 1
ATOM 1466 C CA . TYR A 1 184 ? 2.306 -7.519 17.480 1.00 70.00 184 TYR A CA 1
ATOM 1467 C C . TYR A 1 184 ? 3.581 -6.852 16.941 1.00 70.00 184 TYR A C 1
ATOM 1469 O O . TYR A 1 184 ? 3.532 -5.748 16.398 1.00 70.00 184 TYR A O 1
ATOM 1477 N N . ASP A 1 185 ? 4.729 -7.503 17.138 1.00 76.38 185 ASP A N 1
ATOM 1478 C CA . ASP A 1 185 ? 6.013 -7.068 16.587 1.00 76.38 185 ASP A CA 1
ATOM 1479 C C . ASP A 1 185 ? 6.192 -7.597 15.156 1.00 76.38 185 ASP A C 1
ATOM 1481 O O . ASP A 1 185 ? 6.616 -8.730 14.920 1.00 76.38 185 ASP A O 1
ATOM 1485 N N . ASP A 1 186 ? 5.871 -6.753 14.177 1.00 87.25 186 ASP A N 1
ATOM 1486 C CA . ASP A 1 186 ? 6.060 -7.042 12.756 1.00 87.25 186 ASP A CA 1
ATOM 1487 C C . ASP A 1 186 ? 7.472 -6.720 12.247 1.00 87.25 186 ASP A C 1
ATOM 1489 O O . ASP A 1 186 ? 7.720 -6.815 11.040 1.00 87.25 186 ASP A O 1
ATOM 1493 N N . SER A 1 187 ? 8.420 -6.377 13.130 1.00 90.75 187 SER A N 1
ATOM 1494 C CA . SER A 1 187 ? 9.784 -5.993 12.745 1.00 90.75 187 SER A CA 1
ATOM 1495 C C . SER A 1 187 ? 10.473 -7.074 11.917 1.00 90.75 187 SER A C 1
ATOM 1497 O O . SER A 1 187 ? 11.159 -6.757 10.946 1.00 90.75 187 SER A O 1
ATOM 1499 N N . ASN A 1 188 ? 10.248 -8.355 12.234 1.00 89.25 188 ASN A N 1
ATOM 1500 C CA . ASN A 1 188 ? 10.808 -9.463 11.458 1.00 89.25 188 ASN A CA 1
ATOM 1501 C C . ASN A 1 188 ? 10.206 -9.538 10.044 1.00 89.25 188 ASN A C 1
ATOM 1503 O O . ASN A 1 188 ? 10.941 -9.678 9.069 1.00 89.25 188 ASN A O 1
ATOM 1507 N N . LEU A 1 189 ? 8.887 -9.368 9.915 1.00 89.69 189 LEU A N 1
ATOM 1508 C CA . LEU A 1 189 ? 8.205 -9.354 8.618 1.00 89.69 189 LEU A CA 1
ATOM 1509 C C . LEU A 1 189 ? 8.640 -8.155 7.774 1.00 89.69 189 LEU A C 1
ATOM 1511 O O . LEU A 1 189 ? 8.947 -8.311 6.595 1.00 89.69 189 LEU A O 1
ATOM 1515 N N . LYS A 1 190 ? 8.737 -6.967 8.376 1.00 93.56 190 LYS A N 1
ATOM 1516 C CA . LYS A 1 190 ? 9.258 -5.764 7.715 1.00 93.56 190 LYS A CA 1
ATOM 1517 C C . LYS A 1 190 ? 10.702 -5.948 7.258 1.00 93.56 190 LYS A C 1
ATOM 1519 O O . LYS A 1 190 ? 11.025 -5.577 6.131 1.00 93.56 190 LYS A O 1
ATOM 1524 N N . ALA A 1 191 ? 11.553 -6.546 8.091 1.00 95.19 191 ALA A N 1
ATOM 1525 C CA . ALA A 1 191 ? 12.936 -6.843 7.732 1.00 95.19 191 ALA A CA 1
ATOM 1526 C C . ALA A 1 191 ? 13.014 -7.811 6.542 1.00 95.19 191 ALA A C 1
ATOM 1528 O O . ALA A 1 191 ? 13.722 -7.527 5.579 1.00 95.19 191 ALA A O 1
ATOM 1529 N N . GLN A 1 192 ? 12.230 -8.894 6.557 1.00 95.50 192 GLN A N 1
ATOM 1530 C CA . GLN A 1 192 ? 12.163 -9.842 5.442 1.00 95.50 192 GLN A CA 1
ATOM 1531 C C . GLN A 1 192 ? 11.640 -9.193 4.155 1.00 95.50 192 GLN A C 1
ATOM 1533 O O . GLN A 1 192 ? 12.192 -9.430 3.083 1.00 95.50 192 GLN A O 1
ATOM 1538 N N . ILE A 1 193 ? 10.602 -8.357 4.241 1.00 95.06 193 ILE A N 1
ATOM 1539 C CA . ILE A 1 193 ? 10.062 -7.627 3.085 1.00 95.06 193 ILE A CA 1
ATOM 1540 C C . ILE A 1 193 ? 11.121 -6.684 2.510 1.00 95.06 193 ILE A C 1
ATOM 1542 O O . ILE A 1 193 ? 11.322 -6.676 1.298 1.00 95.06 193 ILE A O 1
ATOM 1546 N N . SER A 1 194 ? 11.828 -5.941 3.362 1.00 93.69 194 SER A N 1
ATOM 1547 C CA . SER A 1 194 ? 12.911 -5.045 2.946 1.00 93.69 194 SER A CA 1
ATOM 1548 C C . SER A 1 194 ? 14.054 -5.815 2.272 1.00 93.69 194 SER A C 1
ATOM 1550 O O . SER A 1 194 ? 14.506 -5.458 1.184 1.00 93.69 194 SER A O 1
ATOM 1552 N N . GLU A 1 195 ? 14.465 -6.947 2.848 1.00 93.62 195 GLU A N 1
ATOM 1553 C CA . GLU A 1 195 ? 15.496 -7.809 2.266 1.00 93.62 195 GLU A CA 1
ATOM 1554 C C . GLU A 1 195 ? 15.062 -8.397 0.912 1.00 93.62 195 GLU A C 1
ATOM 1556 O O . GLU A 1 195 ? 15.848 -8.434 -0.036 1.00 93.62 195 GLU A O 1
ATOM 1561 N N . LEU A 1 196 ? 13.808 -8.835 0.786 1.00 92.31 196 LEU A N 1
ATOM 1562 C CA . LEU A 1 196 ? 13.250 -9.332 -0.473 1.00 92.31 196 LEU A CA 1
ATOM 1563 C C . LEU A 1 196 ? 13.154 -8.233 -1.533 1.00 92.31 196 LEU A C 1
ATOM 1565 O O . LEU A 1 196 ? 13.419 -8.505 -2.703 1.00 92.31 196 LEU A O 1
ATOM 1569 N N . GLN A 1 197 ? 12.816 -7.004 -1.145 1.00 87.38 197 GLN A N 1
ATOM 1570 C CA . GLN A 1 197 ? 12.809 -5.848 -2.043 1.00 87.38 197 GLN A CA 1
ATOM 1571 C C . GLN A 1 197 ? 14.215 -5.547 -2.574 1.00 87.38 197 GLN A C 1
ATOM 1573 O O . GLN A 1 197 ? 14.387 -5.381 -3.783 1.00 87.38 197 GLN A O 1
ATOM 1578 N N . GLU A 1 198 ? 15.233 -5.562 -1.713 1.00 86.12 198 GLU A N 1
ATOM 1579 C CA . GLU A 1 198 ? 16.629 -5.382 -2.129 1.00 86.12 198 GLU A CA 1
ATOM 1580 C C . GLU A 1 198 ? 17.135 -6.551 -2.991 1.00 86.12 198 GLU A C 1
ATOM 1582 O O . GLU A 1 198 ? 17.812 -6.336 -4.000 1.00 86.12 198 GLU A O 1
ATOM 1587 N N . LYS A 1 199 ? 16.746 -7.795 -2.684 1.00 85.44 199 LYS A N 1
ATOM 1588 C CA . LYS A 1 199 ? 17.036 -8.962 -3.539 1.00 85.44 199 LYS A CA 1
ATOM 1589 C C . LYS A 1 199 ? 16.344 -8.878 -4.900 1.00 85.44 199 LYS A C 1
ATOM 1591 O O . LYS A 1 199 ? 16.950 -9.211 -5.912 1.00 85.44 199 LYS A O 1
ATOM 1596 N N . LEU A 1 200 ? 15.098 -8.413 -4.964 1.00 80.25 200 LEU A N 1
ATOM 1597 C CA . LEU A 1 200 ? 14.380 -8.226 -6.228 1.00 80.25 200 LEU A CA 1
ATOM 1598 C C . LEU A 1 200 ? 15.036 -7.132 -7.077 1.00 80.25 200 LEU A C 1
ATOM 1600 O O . LEU A 1 200 ? 15.195 -7.285 -8.290 1.00 80.25 200 LEU A O 1
ATOM 1604 N N . LYS A 1 201 ? 15.469 -6.048 -6.431 1.00 73.88 201 LYS A N 1
ATOM 1605 C CA . LYS A 1 201 ? 16.238 -4.984 -7.073 1.00 73.88 201 LYS A CA 1
ATOM 1606 C C . LYS A 1 201 ? 17.557 -5.520 -7.624 1.00 73.88 201 LYS A C 1
ATOM 1608 O O . LYS A 1 201 ? 17.887 -5.197 -8.761 1.00 73.88 201 LYS A O 1
ATOM 1613 N N . SER A 1 202 ? 18.265 -6.373 -6.876 1.00 68.94 202 SER A N 1
ATOM 1614 C CA . SER A 1 202 ? 19.547 -6.951 -7.298 1.00 68.94 202 SER A CA 1
ATOM 1615 C C . SER A 1 202 ? 19.416 -8.031 -8.381 1.00 68.94 202 SER A C 1
ATOM 1617 O O . SER A 1 202 ? 20.252 -8.084 -9.280 1.00 68.94 202 SER A O 1
ATOM 1619 N N . LEU A 1 203 ? 18.341 -8.824 -8.402 1.00 66.06 203 LEU A N 1
ATOM 1620 C CA . LEU A 1 203 ? 18.066 -9.799 -9.472 1.00 66.06 203 LEU A CA 1
ATOM 1621 C C . LEU A 1 203 ? 17.843 -9.137 -10.846 1.00 66.06 203 LEU A C 1
ATOM 1623 O O . LEU A 1 203 ? 18.132 -9.742 -11.875 1.00 66.06 203 LEU A O 1
ATOM 1627 N N . ASN A 1 204 ? 17.411 -7.874 -10.872 1.00 59.88 204 ASN A N 1
ATOM 1628 C CA . ASN A 1 204 ? 17.240 -7.079 -12.094 1.00 59.88 204 ASN A CA 1
ATOM 1629 C C . ASN A 1 204 ? 18.531 -6.393 -12.602 1.00 59.88 204 ASN A C 1
ATOM 1631 O O . ASN A 1 204 ? 18.466 -5.630 -13.571 1.00 59.88 204 ASN A O 1
ATOM 1635 N N . THR A 1 205 ? 19.698 -6.620 -11.979 1.00 62.94 205 THR A N 1
ATOM 1636 C CA . THR A 1 205 ? 20.895 -5.771 -12.196 1.00 62.94 205 THR A CA 1
ATOM 1637 C C . THR A 1 205 ? 21.807 -6.153 -13.353 1.00 62.94 205 THR A C 1
ATOM 1639 O O . THR A 1 205 ? 22.607 -5.317 -13.762 1.00 62.94 205 THR A O 1
ATOM 1642 N N . PHE A 1 206 ? 21.691 -7.346 -13.942 1.00 66.00 206 PHE A N 1
ATOM 1643 C CA . PHE A 1 206 ? 22.540 -7.725 -15.082 1.00 66.00 206 PHE A CA 1
ATOM 1644 C C . PHE A 1 206 ? 21.767 -7.762 -16.401 1.00 66.00 206 PHE A C 1
ATOM 1646 O O . PHE A 1 206 ? 21.745 -8.759 -17.124 1.00 66.00 206 PHE A O 1
ATOM 1653 N N . ARG A 1 207 ? 21.107 -6.645 -16.723 1.00 85.38 207 ARG A N 1
ATOM 1654 C CA . ARG A 1 207 ? 20.504 -6.438 -18.044 1.00 85.38 207 ARG A CA 1
ATOM 1655 C C . ARG A 1 207 ? 21.551 -5.860 -18.995 1.00 85.38 207 ARG A C 1
ATOM 1657 O O . ARG A 1 207 ? 22.269 -4.924 -18.656 1.00 85.38 207 ARG A O 1
ATOM 1664 N N . ARG A 1 208 ? 21.652 -6.459 -20.181 1.00 90.19 208 ARG A N 1
ATOM 1665 C CA . ARG A 1 208 ? 22.584 -6.086 -21.259 1.00 90.19 208 ARG A CA 1
ATOM 1666 C C . ARG A 1 208 ? 21.842 -5.414 -22.413 1.00 90.19 208 ARG A C 1
ATOM 1668 O O . ARG A 1 208 ? 20.613 -5.393 -22.432 1.00 90.19 208 ARG A O 1
ATOM 1675 N N . ALA A 1 209 ? 22.586 -4.885 -23.379 1.00 94.81 209 ALA A N 1
ATOM 1676 C CA . ALA A 1 209 ? 22.015 -4.426 -24.641 1.00 94.81 209 ALA A CA 1
ATOM 1677 C C . ALA A 1 209 ? 21.162 -5.538 -25.299 1.00 94.81 209 ALA A C 1
ATOM 1679 O O . ALA A 1 209 ? 21.496 -6.721 -25.155 1.00 94.81 209 ALA A O 1
ATOM 1680 N N . PRO A 1 210 ? 20.063 -5.188 -25.986 1.00 96.81 210 PRO A N 1
ATOM 1681 C CA . PRO A 1 210 ? 19.148 -6.170 -26.555 1.00 96.81 210 PRO A CA 1
ATOM 1682 C C . PRO A 1 210 ? 19.761 -6.891 -27.761 1.00 96.81 210 PRO A C 1
ATOM 1684 O O . PRO A 1 210 ? 20.426 -6.265 -28.583 1.00 96.81 210 PRO A O 1
ATOM 1687 N N . THR A 1 211 ? 19.510 -8.189 -27.912 1.00 95.31 211 THR A N 1
ATOM 1688 C CA . THR A 1 211 ? 19.924 -8.979 -29.090 1.00 95.31 211 THR A CA 1
ATOM 1689 C C . THR A 1 211 ? 18.770 -9.279 -30.047 1.00 95.31 211 THR A C 1
ATOM 1691 O O . THR A 1 211 ? 18.977 -9.808 -31.136 1.00 95.31 211 THR A O 1
ATOM 1694 N N . GLY A 1 212 ? 17.547 -8.905 -29.676 1.00 95.81 212 GLY A N 1
ATOM 1695 C CA . GLY A 1 212 ? 16.357 -9.117 -30.483 1.00 95.81 212 GLY A CA 1
ATOM 1696 C C . GLY A 1 212 ? 15.168 -8.296 -30.002 1.00 95.81 212 GLY A C 1
ATOM 1697 O O . GLY A 1 212 ? 15.193 -7.672 -28.938 1.00 95.81 212 GLY A O 1
ATOM 1698 N N . TYR A 1 213 ? 14.104 -8.300 -30.806 1.00 96.62 213 TYR A N 1
ATOM 1699 C CA . TYR A 1 213 ? 12.841 -7.657 -30.465 1.00 96.62 213 TYR A CA 1
ATOM 1700 C C . TYR A 1 213 ? 11.637 -8.428 -31.011 1.00 96.62 213 TYR A C 1
ATOM 1702 O O . TYR A 1 213 ? 11.740 -9.198 -31.966 1.00 96.62 213 TYR A O 1
ATOM 1710 N N . THR A 1 214 ? 10.474 -8.166 -30.427 1.00 96.19 214 THR A N 1
ATOM 1711 C CA . THR A 1 214 ? 9.155 -8.569 -30.918 1.00 96.19 214 THR A CA 1
ATOM 1712 C C . THR A 1 214 ? 8.244 -7.346 -31.000 1.00 96.19 214 THR A C 1
ATOM 1714 O O . THR A 1 214 ? 8.497 -6.323 -30.362 1.00 96.19 214 THR A O 1
ATOM 1717 N N . LEU A 1 215 ? 7.196 -7.426 -31.821 1.00 96.81 215 LEU A N 1
ATOM 1718 C CA . LEU A 1 215 ? 6.204 -6.363 -31.967 1.00 96.81 215 LEU A CA 1
ATOM 1719 C C . LEU A 1 215 ? 4.874 -6.811 -31.361 1.00 96.81 215 LEU A C 1
ATOM 1721 O O . LEU A 1 215 ? 4.206 -7.689 -31.908 1.00 96.81 215 LEU A O 1
ATOM 1725 N N . ASP A 1 216 ? 4.475 -6.167 -30.273 1.00 97.88 216 ASP A N 1
ATOM 1726 C CA . ASP A 1 216 ? 3.167 -6.321 -29.652 1.00 97.88 216 ASP A CA 1
ATOM 1727 C C . ASP A 1 216 ? 2.184 -5.310 -30.244 1.00 97.88 216 ASP A C 1
ATOM 1729 O O . ASP A 1 216 ? 2.341 -4.090 -30.150 1.00 97.88 216 ASP A O 1
ATOM 1733 N N . ARG A 1 217 ? 1.160 -5.859 -30.895 1.00 97.38 217 ARG A N 1
ATOM 1734 C CA . ARG A 1 217 ? 0.126 -5.109 -31.612 1.00 97.38 217 ARG A CA 1
ATOM 1735 C C . ARG A 1 217 ? -1.186 -5.015 -30.835 1.00 97.38 217 ARG A C 1
ATOM 1737 O O . ARG A 1 217 ? -2.161 -4.502 -31.381 1.00 97.38 217 ARG A O 1
ATOM 1744 N N . THR A 1 218 ? -1.226 -5.536 -29.608 1.00 97.56 218 THR A N 1
ATOM 1745 C CA . THR A 1 218 ? -2.410 -5.514 -28.735 1.00 97.56 218 THR A CA 1
ATOM 1746 C C . THR A 1 218 ? -2.566 -4.183 -27.995 1.00 97.56 218 THR A C 1
ATOM 1748 O O . THR A 1 218 ? -3.661 -3.858 -27.542 1.00 97.56 218 THR A O 1
ATOM 1751 N N . THR A 1 219 ? -1.499 -3.381 -27.926 1.00 95.06 219 THR A N 1
ATOM 1752 C CA . THR A 1 219 ? -1.479 -2.051 -27.303 1.00 95.06 219 THR A CA 1
ATOM 1753 C C . THR A 1 219 ? -1.648 -0.931 -28.335 1.00 95.06 219 THR A C 1
ATOM 1755 O O . THR A 1 219 ? -1.334 -1.108 -29.509 1.00 95.06 219 THR A O 1
ATOM 1758 N N . ILE A 1 220 ? -2.103 0.254 -27.914 1.00 94.69 220 ILE A N 1
ATOM 1759 C CA . ILE A 1 220 ? -2.090 1.477 -28.737 1.00 94.69 220 ILE A CA 1
ATOM 1760 C C . ILE A 1 220 ? -1.388 2.584 -27.928 1.00 94.69 220 ILE A C 1
ATOM 1762 O O . ILE A 1 220 ? -1.917 2.973 -26.888 1.00 94.69 220 ILE A O 1
ATOM 1766 N N . PRO A 1 221 ? -0.219 3.096 -28.369 1.00 96.88 221 PRO A N 1
ATOM 1767 C CA . PRO A 1 221 ? 0.532 2.695 -29.566 1.00 96.88 221 PRO A CA 1
ATOM 1768 C C . PRO A 1 221 ? 1.036 1.242 -29.489 1.00 96.88 221 PRO A C 1
ATOM 1770 O O . PRO A 1 221 ? 1.087 0.654 -28.407 1.00 96.88 221 PRO A O 1
ATOM 1773 N N . TRP A 1 222 ? 1.423 0.658 -30.628 1.00 98.19 222 TRP A N 1
ATOM 1774 C CA . TRP A 1 222 ? 2.106 -0.641 -30.636 1.00 98.19 222 TRP A CA 1
ATOM 1775 C C . TRP A 1 222 ? 3.401 -0.568 -29.818 1.00 98.19 222 TRP A C 1
ATOM 1777 O O . TRP A 1 222 ? 4.080 0.470 -29.800 1.00 98.19 222 TRP A O 1
ATOM 1787 N N . THR A 1 223 ? 3.745 -1.676 -29.165 1.00 98.50 223 THR A N 1
ATOM 1788 C CA . THR A 1 223 ? 4.914 -1.777 -28.284 1.00 98.50 223 THR A CA 1
ATOM 1789 C C . THR A 1 223 ? 5.959 -2.696 -28.899 1.00 98.50 223 THR A C 1
ATOM 1791 O O . THR A 1 223 ? 5.661 -3.807 -29.332 1.00 98.50 223 THR A O 1
ATOM 1794 N N . VAL A 1 224 ? 7.207 -2.240 -28.942 1.00 98.12 224 VAL A N 1
ATOM 1795 C CA . VAL A 1 224 ? 8.356 -3.067 -29.323 1.00 98.12 224 VAL A CA 1
ATOM 1796 C C . VAL A 1 224 ? 8.966 -3.623 -28.048 1.00 98.12 224 VAL A C 1
ATOM 1798 O O . VAL A 1 224 ? 9.466 -2.853 -27.234 1.00 98.12 224 VAL A O 1
ATOM 1801 N N . TRP A 1 225 ? 8.924 -4.937 -27.861 1.00 98.25 225 TRP A N 1
ATOM 1802 C CA . TRP A 1 225 ? 9.520 -5.598 -26.701 1.00 98.25 225 TRP A CA 1
ATOM 1803 C C . TRP A 1 225 ? 10.880 -6.159 -27.063 1.00 98.25 225 TRP A C 1
ATOM 1805 O O . TRP A 1 225 ? 10.990 -6.962 -27.988 1.00 98.25 225 TRP A O 1
ATOM 1815 N N . PHE A 1 226 ? 11.903 -5.757 -26.324 1.00 97.88 226 PHE A N 1
ATOM 1816 C CA . PHE A 1 226 ? 13.256 -6.262 -26.472 1.00 97.88 226 PHE A CA 1
ATOM 1817 C C . PHE A 1 226 ? 13.511 -7.432 -25.521 1.00 97.88 226 PHE A C 1
ATOM 1819 O O . PHE A 1 226 ? 12.944 -7.519 -24.430 1.00 97.88 226 PHE A O 1
ATOM 1826 N N . ASP A 1 227 ? 14.412 -8.322 -25.916 1.00 95.31 227 ASP A N 1
ATOM 1827 C CA . ASP A 1 227 ? 14.807 -9.498 -25.130 1.00 95.31 227 ASP A CA 1
ATOM 1828 C C . ASP A 1 227 ? 15.620 -9.170 -23.862 1.00 95.31 227 ASP A C 1
ATOM 1830 O O . ASP A 1 227 ? 15.835 -10.042 -23.021 1.00 95.31 227 ASP A O 1
ATOM 1834 N N . ASN A 1 228 ? 16.022 -7.909 -23.676 1.00 94.06 228 ASN A N 1
ATOM 1835 C CA . ASN A 1 228 ? 16.621 -7.406 -22.439 1.00 94.06 228 ASN A CA 1
ATOM 1836 C C . ASN A 1 228 ? 15.590 -6.904 -21.408 1.00 94.06 228 ASN A C 1
ATOM 1838 O O . ASN A 1 228 ? 15.966 -6.308 -20.397 1.00 94.06 228 ASN A O 1
ATOM 1842 N N . GLY A 1 229 ? 14.294 -7.115 -21.658 1.00 93.50 229 GLY A N 1
ATOM 1843 C CA . GLY A 1 229 ? 13.207 -6.710 -20.765 1.00 93.50 229 GLY A CA 1
ATOM 1844 C C . GLY A 1 229 ? 12.827 -5.231 -20.857 1.00 93.50 229 GLY A C 1
ATOM 1845 O O . GLY A 1 229 ? 11.994 -4.779 -20.067 1.00 93.50 229 GLY A O 1
ATOM 1846 N N . CYS A 1 230 ? 13.415 -4.476 -21.790 1.00 97.06 230 CYS A N 1
ATOM 1847 C CA . CYS A 1 230 ? 12.935 -3.147 -22.147 1.00 97.06 230 CYS A CA 1
ATOM 1848 C C . CYS A 1 230 ? 11.760 -3.241 -23.129 1.00 97.06 230 CYS A C 1
ATOM 1850 O O . CYS A 1 230 ? 11.731 -4.096 -24.014 1.00 97.06 230 CYS A O 1
ATOM 1852 N N . GLY A 1 231 ? 10.820 -2.309 -23.024 1.00 98.06 231 GLY A N 1
ATOM 1853 C CA . GLY A 1 231 ? 9.829 -2.034 -24.066 1.00 98.06 231 GLY A CA 1
ATOM 1854 C C . GLY A 1 231 ? 10.083 -0.669 -24.698 1.00 98.06 231 GLY A C 1
ATOM 1855 O O . GLY A 1 231 ? 10.697 0.190 -24.077 1.00 98.06 231 GLY A O 1
ATOM 1856 N N . MET A 1 232 ? 9.602 -0.432 -25.912 1.00 98.38 232 MET A N 1
ATOM 1857 C CA . MET A 1 232 ? 9.601 0.887 -26.544 1.00 98.38 232 MET A CA 1
ATOM 1858 C C . MET A 1 232 ? 8.231 1.181 -27.141 1.00 98.38 232 MET A C 1
ATOM 1860 O O . MET A 1 232 ? 7.729 0.423 -27.974 1.00 98.38 232 MET A O 1
ATOM 1864 N N . THR A 1 233 ? 7.657 2.315 -26.754 1.00 98.06 233 THR A N 1
ATOM 1865 C CA . THR A 1 233 ? 6.437 2.866 -27.351 1.00 98.06 233 THR A CA 1
ATOM 1866 C C . THR A 1 233 ? 6.770 4.099 -28.176 1.00 98.06 233 THR A C 1
ATOM 1868 O O . THR A 1 233 ? 7.724 4.823 -27.881 1.00 98.06 233 THR A O 1
ATOM 1871 N N . ILE A 1 234 ? 5.985 4.334 -29.232 1.00 96.69 234 ILE A N 1
ATOM 1872 C CA . ILE A 1 234 ? 6.151 5.492 -30.114 1.00 96.69 234 ILE A CA 1
ATOM 1873 C C . ILE A 1 234 ? 4.786 6.164 -30.348 1.00 96.69 234 ILE A C 1
ATOM 1875 O O . ILE A 1 234 ? 4.148 5.932 -31.379 1.00 96.69 234 ILE A O 1
ATOM 1879 N N . PRO A 1 235 ? 4.295 6.961 -29.378 1.00 97.00 235 PRO A N 1
ATOM 1880 C CA . PRO A 1 235 ? 2.945 7.526 -29.394 1.00 97.00 235 PRO A CA 1
ATOM 1881 C C . PRO A 1 235 ? 2.591 8.266 -30.685 1.00 97.00 235 PRO A C 1
ATOM 1883 O O . PRO A 1 235 ? 1.509 8.050 -31.227 1.00 97.00 235 PRO A O 1
ATOM 1886 N N . GLU A 1 236 ? 3.512 9.066 -31.227 1.00 95.81 236 GLU A N 1
ATOM 1887 C CA . GLU A 1 236 ? 3.290 9.872 -32.434 1.00 95.81 236 GLU A CA 1
ATOM 1888 C C . GLU A 1 236 ? 2.955 9.047 -33.679 1.00 95.81 236 GLU A C 1
ATOM 1890 O O . GLU A 1 236 ? 2.358 9.574 -34.616 1.00 95.81 236 GLU A O 1
ATOM 1895 N N . TYR A 1 237 ? 3.329 7.767 -33.704 1.00 96.19 237 TYR A N 1
ATOM 1896 C CA . TYR A 1 237 ? 3.079 6.889 -34.842 1.00 96.19 237 TYR A CA 1
ATOM 1897 C C . TYR A 1 237 ? 2.046 5.807 -34.560 1.00 96.19 237 TYR A C 1
ATOM 1899 O O . TYR A 1 237 ? 1.724 5.078 -35.495 1.00 96.19 237 TYR A O 1
ATOM 1907 N N . GLY A 1 238 ? 1.487 5.718 -33.347 1.00 96.31 238 GLY A N 1
ATOM 1908 C CA . GLY A 1 238 ? 0.354 4.849 -33.013 1.00 96.31 238 GLY A CA 1
ATOM 1909 C C . GLY A 1 238 ? 0.543 3.397 -33.465 1.00 96.31 238 GLY A C 1
ATOM 1910 O O . GLY A 1 238 ? 1.164 2.590 -32.782 1.00 96.31 238 GLY A O 1
ATOM 1911 N N . THR A 1 239 ? -0.012 3.071 -34.632 1.00 97.00 239 THR A N 1
ATOM 1912 C CA . THR A 1 239 ? 0.003 1.740 -35.264 1.00 97.00 239 THR A CA 1
ATOM 1913 C C . THR A 1 239 ? 0.614 1.745 -36.679 1.00 97.00 239 THR A C 1
ATOM 1915 O O . THR A 1 239 ? 0.396 0.828 -37.470 1.00 97.00 239 THR A O 1
ATOM 1918 N N . THR A 1 240 ? 1.379 2.784 -37.034 1.00 97.06 240 THR A N 1
ATOM 1919 C CA . THR A 1 240 ? 1.945 2.995 -38.379 1.00 97.06 240 THR A CA 1
ATOM 1920 C C . THR A 1 240 ? 2.967 1.910 -38.724 1.00 97.06 240 THR A C 1
ATOM 1922 O O . THR A 1 240 ? 4.129 1.976 -38.325 1.00 97.06 240 THR A O 1
ATOM 1925 N N . ALA A 1 241 ? 2.548 0.918 -39.513 1.00 96.44 241 ALA A N 1
ATOM 1926 C CA . ALA A 1 241 ? 3.306 -0.305 -39.784 1.00 96.44 241 ALA A CA 1
ATOM 1927 C C . ALA A 1 241 ? 4.759 -0.084 -40.247 1.00 96.44 241 ALA A C 1
ATOM 1929 O O . ALA A 1 241 ? 5.660 -0.778 -39.776 1.00 96.44 241 ALA A O 1
ATOM 1930 N N . SER A 1 242 ? 5.010 0.899 -41.117 1.00 94.94 242 SER A N 1
ATOM 1931 C CA . SER A 1 242 ? 6.347 1.199 -41.649 1.00 94.94 242 SER A CA 1
ATOM 1932 C C . SER A 1 242 ? 7.335 1.706 -40.595 1.00 94.94 242 SER A C 1
ATOM 1934 O O . SER A 1 242 ? 8.533 1.499 -40.749 1.00 94.94 242 SER A O 1
ATOM 1936 N N . ILE A 1 243 ? 6.864 2.319 -39.507 1.00 96.06 243 ILE A N 1
ATOM 1937 C CA . ILE A 1 243 ? 7.723 2.789 -38.408 1.00 96.06 243 ILE A CA 1
ATOM 1938 C C . ILE A 1 243 ? 8.192 1.617 -37.546 1.00 96.06 243 ILE A C 1
ATOM 1940 O O . ILE A 1 243 ? 9.347 1.577 -37.120 1.00 96.06 243 ILE A O 1
ATOM 1944 N N . TYR A 1 244 ? 7.310 0.636 -37.352 1.00 96.12 244 TYR A N 1
ATOM 1945 C CA . TYR A 1 244 ? 7.568 -0.578 -36.579 1.00 96.12 244 TYR A CA 1
ATOM 1946 C C . TYR A 1 244 ? 8.207 -1.708 -37.402 1.00 96.12 244 TYR A C 1
ATOM 1948 O O . TYR A 1 244 ? 8.673 -2.689 -36.834 1.00 96.12 244 TYR A O 1
ATOM 1956 N N . GLY A 1 245 ? 8.230 -1.589 -38.733 1.00 93.56 245 GLY A N 1
ATOM 1957 C CA . GLY A 1 245 ? 8.772 -2.597 -39.650 1.00 93.56 245 GLY A CA 1
ATOM 1958 C C . GLY A 1 245 ? 7.814 -3.751 -39.931 1.00 93.56 245 GLY A C 1
ATOM 1959 O O . GLY A 1 245 ? 8.205 -4.754 -40.523 1.00 93.56 245 GLY A O 1
ATOM 1960 N N . TYR A 1 246 ? 6.546 -3.610 -39.542 1.00 95.38 246 TYR A N 1
ATOM 1961 C CA . TYR A 1 246 ? 5.532 -4.632 -39.751 1.00 95.38 246 TYR A CA 1
ATOM 1962 C C . TYR A 1 246 ? 5.242 -4.817 -41.246 1.00 95.38 246 TYR A C 1
ATOM 1964 O O . TYR A 1 246 ? 4.897 -3.865 -41.949 1.00 95.38 246 TYR A O 1
ATOM 1972 N N . GLY A 1 247 ? 5.386 -6.054 -41.729 1.00 91.94 247 GLY A N 1
ATOM 1973 C CA . GLY A 1 247 ? 5.197 -6.396 -43.141 1.00 91.94 247 GLY A CA 1
ATOM 1974 C C . GLY A 1 247 ? 6.309 -5.891 -44.068 1.00 91.94 247 GLY A C 1
ATOM 1975 O O . GLY A 1 247 ? 6.113 -5.873 -45.279 1.00 91.94 247 GLY A O 1
ATOM 1976 N N . GLN A 1 248 ? 7.455 -5.468 -43.525 1.00 85.25 248 GLN A N 1
ATOM 1977 C CA . GLN A 1 248 ? 8.602 -4.986 -44.296 1.00 85.25 248 GLN A CA 1
ATOM 1978 C C . GLN A 1 248 ? 9.779 -5.973 -44.177 1.00 85.25 248 GLN A C 1
ATOM 1980 O O . GLN A 1 248 ? 10.080 -6.442 -43.083 1.00 85.25 248 GLN A O 1
ATOM 1985 N N . GLY A 1 249 ? 10.480 -6.273 -45.277 1.00 73.62 249 GLY A N 1
ATOM 1986 C CA . GLY A 1 249 ? 11.730 -7.046 -45.239 1.00 73.62 249 GLY A CA 1
ATOM 1987 C C . GLY A 1 249 ? 12.888 -6.153 -44.797 1.00 73.62 249 GLY A C 1
ATOM 1988 O O . GLY A 1 249 ? 13.284 -5.268 -45.549 1.00 73.62 249 GLY A O 1
ATOM 1989 N N . GLN A 1 250 ? 13.392 -6.328 -43.574 1.00 76.62 250 GLN A N 1
ATOM 1990 C CA . GLN A 1 250 ? 14.325 -5.376 -42.959 1.00 76.62 250 GLN A CA 1
ATOM 1991 C C . GLN A 1 250 ? 15.593 -6.050 -42.446 1.00 76.62 250 GLN A C 1
ATOM 1993 O O . GLN A 1 250 ? 15.542 -7.116 -41.836 1.00 76.62 250 GLN A O 1
ATOM 1998 N N . ASN A 1 251 ? 16.733 -5.395 -42.674 1.00 88.56 251 ASN A N 1
ATOM 1999 C CA . ASN A 1 251 ? 18.041 -5.882 -42.253 1.00 88.56 251 ASN A CA 1
ATOM 2000 C C . ASN A 1 251 ? 18.423 -5.300 -40.881 1.00 88.56 251 ASN A C 1
ATOM 2002 O O . ASN A 1 251 ? 18.810 -4.138 -40.782 1.00 88.56 251 ASN A O 1
ATOM 2006 N N . ALA A 1 252 ? 18.341 -6.125 -39.835 1.00 91.88 252 ALA A N 1
ATOM 2007 C CA . ALA A 1 252 ? 18.751 -5.795 -38.463 1.00 91.88 252 ALA A CA 1
ATOM 2008 C C . ALA A 1 252 ? 20.279 -5.875 -38.222 1.00 91.88 252 ALA A C 1
ATOM 2010 O O . ALA A 1 252 ? 20.733 -5.774 -37.083 1.00 91.88 252 ALA A O 1
ATOM 2011 N N . TYR A 1 253 ? 21.055 -6.072 -39.290 1.00 94.94 253 TYR A N 1
ATOM 2012 C CA . TYR A 1 253 ? 22.519 -6.148 -39.325 1.00 94.94 253 TYR A CA 1
ATOM 2013 C C . TYR A 1 253 ? 23.092 -5.162 -40.360 1.00 94.94 253 TYR A C 1
ATOM 2015 O O . TYR A 1 253 ? 24.139 -5.396 -40.969 1.00 94.94 253 TYR A O 1
ATOM 2023 N N . SER A 1 254 ? 22.359 -4.080 -40.641 1.00 94.31 254 SER A N 1
ATOM 2024 C CA . SER A 1 254 ? 22.764 -3.081 -41.624 1.00 94.31 254 SER A CA 1
ATOM 2025 C C . SER A 1 254 ? 23.907 -2.237 -41.081 1.00 94.31 254 SER A C 1
ATOM 2027 O O . SER A 1 254 ? 23.850 -1.714 -39.975 1.00 94.31 254 SER A O 1
ATOM 2029 N N . ASN A 1 255 ? 24.920 -1.999 -41.905 1.00 94.94 255 ASN A N 1
ATOM 2030 C CA . ASN A 1 255 ? 25.975 -1.046 -41.583 1.00 94.94 255 ASN A CA 1
ATOM 2031 C C . ASN A 1 255 ? 25.677 0.377 -42.098 1.00 94.94 255 ASN A C 1
ATOM 2033 O O . ASN A 1 255 ? 26.551 1.242 -42.032 1.00 94.94 255 ASN A O 1
ATOM 2037 N N . ASN A 1 256 ? 24.471 0.599 -42.627 1.00 93.38 256 ASN A N 1
ATOM 2038 C CA . ASN A 1 256 ? 23.933 1.887 -43.051 1.00 93.38 256 ASN A CA 1
ATOM 2039 C C . ASN A 1 256 ? 22.787 2.287 -42.122 1.00 93.38 256 ASN A C 1
ATOM 2041 O O . ASN A 1 256 ? 21.928 1.461 -41.797 1.00 93.38 256 ASN A O 1
ATOM 2045 N N . PHE A 1 257 ? 22.748 3.559 -41.735 1.00 94.50 257 PHE A N 1
ATOM 2046 C CA . PHE A 1 257 ? 21.670 4.092 -40.913 1.00 94.50 257 PHE A CA 1
ATOM 2047 C C . PHE A 1 257 ? 20.369 4.161 -41.711 1.00 94.50 257 PHE A C 1
ATOM 2049 O O . PHE A 1 257 ? 20.329 4.779 -42.776 1.00 94.50 257 PHE A O 1
ATOM 2056 N N . SER A 1 258 ? 19.289 3.603 -41.162 1.00 92.38 258 SER A N 1
ATOM 2057 C CA . SER A 1 258 ? 17.951 3.765 -41.726 1.00 92.38 258 SER A CA 1
ATOM 2058 C C . SER A 1 258 ? 17.099 4.706 -40.881 1.00 92.38 258 SER A C 1
ATOM 2060 O O . SER A 1 258 ? 17.009 4.561 -39.660 1.00 92.38 258 SER A O 1
ATOM 2062 N N . ALA A 1 259 ? 16.436 5.664 -41.535 1.00 89.00 259 ALA A N 1
ATOM 2063 C CA . ALA A 1 259 ? 15.514 6.586 -40.870 1.00 89.00 259 ALA A CA 1
ATOM 2064 C C . ALA A 1 259 ? 14.226 5.894 -40.388 1.00 89.00 259 ALA A C 1
ATOM 2066 O O . ALA A 1 259 ? 13.589 6.392 -39.463 1.00 89.00 259 ALA A O 1
ATOM 2067 N N . TYR A 1 260 ? 13.850 4.781 -41.024 1.00 91.38 260 TYR A N 1
ATOM 2068 C CA . TYR A 1 260 ? 12.743 3.896 -40.667 1.00 91.38 260 TYR A CA 1
ATOM 2069 C C . TYR A 1 260 ? 12.949 2.527 -41.344 1.00 91.38 260 TYR A C 1
ATOM 2071 O O . TYR A 1 260 ? 13.565 2.464 -42.408 1.00 91.38 260 TYR A O 1
ATOM 2079 N N . PRO A 1 261 ? 12.429 1.428 -40.783 1.00 94.62 261 PRO A N 1
ATOM 2080 C CA . PRO A 1 261 ? 11.764 1.328 -39.487 1.00 94.62 261 PRO A CA 1
ATOM 2081 C C . PRO A 1 261 ? 12.745 1.470 -38.322 1.00 94.62 261 PRO A C 1
ATOM 2083 O O . PRO A 1 261 ? 13.937 1.212 -38.477 1.00 94.62 261 PRO A O 1
ATOM 2086 N N . LEU A 1 262 ? 12.261 1.882 -37.151 1.00 96.62 262 LEU A N 1
ATOM 2087 C CA . LEU A 1 262 ? 13.152 2.166 -36.022 1.00 96.62 262 LEU A CA 1
ATOM 2088 C C . LEU A 1 262 ? 13.766 0.899 -35.399 1.00 96.62 262 LEU A C 1
ATOM 2090 O O . LEU A 1 262 ? 14.977 0.903 -35.170 1.00 96.62 262 LEU A O 1
ATOM 2094 N N . PRO A 1 263 ? 13.010 -0.196 -35.156 1.00 97.06 263 PRO A N 1
ATOM 2095 C CA . PRO A 1 263 ? 13.555 -1.360 -34.450 1.00 97.06 263 PRO A CA 1
ATOM 2096 C C . PRO A 1 263 ? 14.761 -2.029 -35.138 1.00 97.06 263 PRO A C 1
ATOM 2098 O O . PRO A 1 263 ? 15.754 -2.276 -34.455 1.00 97.06 263 PRO A O 1
ATOM 2101 N N . PRO A 1 264 ? 14.779 -2.259 -36.468 1.00 96.19 264 PRO A N 1
ATOM 2102 C CA . PRO A 1 264 ? 15.961 -2.795 -37.152 1.00 96.19 264 PRO A CA 1
ATOM 2103 C C . PRO A 1 264 ? 17.197 -1.887 -37.063 1.00 96.19 264 PRO A C 1
ATOM 2105 O O . PRO A 1 264 ? 18.317 -2.394 -36.973 1.00 96.19 264 PRO A O 1
ATOM 2108 N N . THR A 1 265 ? 17.016 -0.560 -37.052 1.00 96.50 265 THR A N 1
ATOM 2109 C CA . THR A 1 265 ? 18.125 0.385 -36.848 1.00 96.50 265 THR A CA 1
ATOM 2110 C C . THR A 1 265 ? 18.698 0.239 -35.438 1.00 96.50 265 THR A C 1
ATOM 2112 O O . THR A 1 265 ? 19.913 0.145 -35.305 1.00 96.50 265 THR A O 1
ATOM 2115 N N . ILE A 1 266 ? 17.853 0.125 -34.403 1.00 98.06 266 ILE A N 1
ATOM 2116 C CA . ILE A 1 266 ? 18.288 -0.152 -33.017 1.00 98.06 266 ILE A CA 1
ATOM 2117 C C . ILE A 1 266 ? 19.108 -1.443 -32.962 1.00 98.06 266 ILE A C 1
ATOM 2119 O O . ILE A 1 266 ? 20.199 -1.460 -32.396 1.00 98.06 266 ILE A O 1
ATOM 2123 N N . MET A 1 267 ? 18.610 -2.514 -33.586 1.00 97.69 267 MET A N 1
ATOM 2124 C CA . MET A 1 267 ? 19.319 -3.795 -33.632 1.00 97.69 267 MET A CA 1
ATOM 2125 C C . MET A 1 267 ? 20.658 -3.682 -34.351 1.00 97.69 267 MET A C 1
ATOM 2127 O O . MET A 1 267 ? 21.645 -4.221 -33.871 1.00 97.69 267 MET A O 1
ATOM 2131 N N . SER A 1 268 ? 20.732 -2.922 -35.442 1.00 97.88 268 SER A N 1
ATOM 2132 C CA . SER A 1 268 ? 21.988 -2.738 -36.173 1.00 97.88 268 SER A CA 1
ATOM 2133 C C . SER A 1 268 ? 23.068 -2.059 -35.319 1.00 97.88 268 SER A C 1
ATOM 2135 O O . SER A 1 268 ? 24.243 -2.416 -35.442 1.00 97.88 268 SER A O 1
ATOM 2137 N N . VAL A 1 269 ? 22.679 -1.126 -34.436 1.00 98.19 269 VAL A N 1
ATOM 2138 C CA . VAL A 1 269 ? 23.579 -0.509 -33.441 1.00 98.19 269 VAL A CA 1
ATOM 2139 C C . VAL A 1 269 ? 23.934 -1.504 -32.341 1.00 98.19 269 VAL A C 1
ATOM 2141 O O . VAL A 1 269 ? 25.108 -1.657 -32.020 1.00 98.19 269 VAL A O 1
ATOM 2144 N N . SER A 1 270 ? 22.942 -2.213 -31.793 1.00 98.06 270 SER A N 1
ATOM 2145 C CA . SER A 1 270 ? 23.155 -3.192 -30.719 1.00 98.06 270 SER A CA 1
ATOM 2146 C C . SER A 1 270 ? 24.078 -4.342 -31.142 1.00 98.06 270 SER A C 1
ATOM 2148 O O . SER A 1 270 ? 24.958 -4.756 -30.394 1.00 98.06 270 SER A O 1
ATOM 2150 N N . HIS A 1 271 ? 23.944 -4.808 -32.386 1.00 96.75 271 HIS A N 1
ATOM 2151 C CA . HIS A 1 271 ? 24.812 -5.813 -33.003 1.00 96.75 271 HIS A CA 1
ATOM 2152 C C . HIS A 1 271 ? 26.192 -5.271 -33.413 1.00 96.75 271 HIS A C 1
ATOM 2154 O O . HIS A 1 271 ? 27.021 -6.034 -33.904 1.00 96.75 271 HIS A O 1
ATOM 2160 N N . GLY A 1 272 ? 26.439 -3.963 -33.291 1.00 96.38 272 GLY A N 1
ATOM 2161 C CA . GLY A 1 272 ? 27.698 -3.322 -33.684 1.00 96.38 272 GLY A CA 1
ATOM 2162 C C . GLY A 1 272 ? 27.921 -3.200 -35.197 1.00 96.38 272 GLY A C 1
ATOM 2163 O O . GLY A 1 272 ? 28.969 -2.724 -35.624 1.00 96.38 272 GLY A O 1
ATOM 2164 N N . THR A 1 273 ? 26.955 -3.598 -36.030 1.00 97.31 273 THR A N 1
ATOM 2165 C CA . THR A 1 273 ? 27.057 -3.474 -37.497 1.00 97.31 273 THR A CA 1
ATOM 2166 C C . THR A 1 273 ? 26.988 -2.021 -37.969 1.00 97.31 273 THR A C 1
ATOM 2168 O O . THR A 1 273 ? 27.696 -1.636 -38.904 1.00 97.31 273 THR A O 1
ATOM 2171 N N . LEU A 1 274 ? 26.182 -1.197 -37.295 1.00 97.62 274 LEU A N 1
ATOM 2172 C CA . LEU A 1 274 ? 26.128 0.250 -37.468 1.00 97.62 274 LEU A CA 1
ATOM 2173 C C . LEU A 1 274 ? 26.955 0.913 -36.362 1.00 97.62 274 LEU A C 1
ATOM 2175 O O . LEU A 1 274 ? 26.508 1.011 -35.221 1.00 97.62 274 LEU A O 1
ATOM 2179 N N . THR A 1 275 ? 28.169 1.344 -36.703 1.00 97.88 275 THR A N 1
ATOM 2180 C CA . THR A 1 275 ? 29.141 1.844 -35.721 1.00 97.88 275 THR A CA 1
ATOM 2181 C C . THR A 1 275 ? 28.909 3.310 -35.344 1.00 97.88 275 THR A C 1
ATOM 2183 O O . THR A 1 275 ? 28.267 4.069 -36.077 1.00 97.88 275 THR A O 1
ATOM 2186 N N . ILE A 1 276 ? 29.474 3.727 -34.207 1.00 97.69 276 ILE A N 1
ATOM 2187 C CA . ILE A 1 276 ? 29.435 5.116 -33.724 1.00 97.69 276 ILE A CA 1
ATOM 2188 C C . ILE A 1 276 ? 30.087 6.059 -34.739 1.00 97.69 276 ILE A C 1
ATOM 2190 O O . ILE A 1 276 ? 29.534 7.112 -35.041 1.00 97.69 276 ILE A O 1
ATOM 2194 N N . GLU A 1 277 ? 31.219 5.669 -35.325 1.00 97.38 277 GLU A N 1
ATOM 2195 C CA . GLU A 1 277 ? 31.951 6.457 -36.323 1.00 97.38 277 GLU A CA 1
ATOM 2196 C C . GLU A 1 277 ? 31.086 6.707 -37.554 1.00 97.38 277 GLU A C 1
ATOM 2198 O O . GLU A 1 277 ? 31.031 7.827 -38.052 1.00 97.38 277 GLU A O 1
ATOM 2203 N N . LYS A 1 278 ? 30.355 5.684 -38.011 1.00 97.00 278 LYS A N 1
ATOM 2204 C CA . LYS A 1 278 ? 29.405 5.832 -39.116 1.00 97.00 278 LYS A CA 1
ATOM 2205 C C . LYS A 1 278 ? 28.231 6.725 -38.756 1.00 97.00 278 LYS A C 1
ATOM 2207 O O . LYS A 1 278 ? 27.781 7.488 -39.599 1.00 97.00 278 LYS A O 1
ATOM 2212 N N . ILE A 1 279 ? 27.728 6.647 -37.529 1.00 97.31 279 ILE A N 1
ATOM 2213 C CA . ILE A 1 279 ? 26.654 7.537 -37.082 1.00 97.31 279 ILE A CA 1
ATOM 2214 C C . ILE A 1 279 ? 27.146 8.989 -37.058 1.00 97.31 279 ILE A C 1
ATOM 2216 O O . ILE A 1 279 ? 26.440 9.877 -37.532 1.00 97.31 279 ILE A O 1
ATOM 2220 N N . LYS A 1 280 ? 28.383 9.229 -36.607 1.00 96.88 280 LYS A N 1
ATOM 2221 C CA . LYS A 1 280 ? 28.998 10.562 -36.557 1.00 96.88 280 LYS A CA 1
ATOM 2222 C C . LYS A 1 280 ? 29.197 11.213 -37.930 1.00 96.88 280 LYS A C 1
ATOM 2224 O O . LYS A 1 280 ? 29.320 12.431 -37.985 1.00 96.88 280 LYS A O 1
ATOM 2229 N N . THR A 1 281 ? 29.175 10.479 -39.044 1.00 95.75 281 THR A N 1
ATOM 2230 C CA . THR A 1 281 ? 29.245 11.088 -40.392 1.00 95.75 281 THR A CA 1
ATOM 2231 C C . THR A 1 281 ? 27.887 11.519 -40.949 1.00 95.75 281 THR A C 1
ATOM 2233 O O . THR A 1 281 ? 27.824 12.149 -42.003 1.00 95.75 281 THR A O 1
ATOM 2236 N N . ILE A 1 282 ? 26.783 11.203 -40.268 1.00 93.19 282 ILE A N 1
ATOM 2237 C CA . ILE A 1 282 ? 25.434 11.486 -40.764 1.00 93.19 282 ILE A CA 1
ATOM 2238 C C . ILE A 1 282 ? 25.056 12.919 -40.418 1.00 93.19 282 ILE A C 1
ATOM 2240 O O . ILE A 1 282 ? 24.819 13.250 -39.258 1.00 93.19 282 ILE A O 1
ATOM 2244 N N . GLU A 1 283 ? 24.944 13.768 -41.431 1.00 83.56 283 GLU A N 1
ATOM 2245 C CA . GLU A 1 283 ? 24.478 15.140 -41.234 1.00 83.56 283 GLU A CA 1
ATOM 2246 C C . GLU A 1 283 ? 22.947 15.199 -41.173 1.00 83.56 283 GLU A C 1
ATOM 2248 O O . GLU A 1 283 ? 22.408 15.871 -40.314 1.00 83.56 283 GLU A O 1
ATOM 2253 N N . GLY A 1 284 ? 22.199 14.439 -41.982 1.00 82.31 284 GLY A N 1
ATOM 2254 C CA . GLY A 1 284 ? 20.728 14.504 -42.000 1.00 82.31 284 GLY A CA 1
ATOM 2255 C C . GLY A 1 284 ? 20.050 13.141 -41.911 1.00 82.31 284 GLY A C 1
ATOM 2256 O O . GLY A 1 284 ? 20.091 12.373 -42.866 1.00 82.31 284 GLY A O 1
ATOM 2257 N N . SER A 1 285 ? 19.375 12.854 -40.794 1.00 90.62 285 SER A N 1
ATOM 2258 C CA . SER A 1 285 ? 18.515 11.672 -40.623 1.00 90.62 285 SER A CA 1
ATOM 2259 C C . SER A 1 285 ? 17.638 11.824 -39.373 1.00 90.62 285 SER A C 1
ATOM 2261 O O . SER A 1 285 ? 17.453 12.934 -38.900 1.00 90.62 285 SER A O 1
ATOM 2263 N N . CYS A 1 286 ? 17.084 10.737 -38.838 1.00 94.06 286 CYS A N 1
ATOM 2264 C CA . CYS A 1 286 ? 16.242 10.710 -37.637 1.00 94.06 286 CYS A CA 1
ATOM 2265 C C . CYS A 1 286 ? 14.845 11.344 -37.775 1.00 94.06 286 CYS A C 1
ATOM 2267 O O . CYS A 1 286 ? 14.203 11.664 -36.777 1.00 94.06 286 CYS A O 1
ATOM 2269 N N . ASN A 1 287 ? 14.322 11.450 -39.003 1.00 92.88 287 ASN A N 1
ATOM 2270 C CA . ASN A 1 287 ? 13.007 12.049 -39.281 1.00 92.88 287 ASN A CA 1
ATOM 2271 C C . ASN A 1 287 ? 11.878 11.475 -38.413 1.00 92.88 287 ASN A C 1
ATOM 2273 O O . ASN A 1 287 ? 10.982 12.213 -38.023 1.00 92.88 287 ASN A O 1
ATOM 2277 N N . PHE A 1 288 ? 11.938 10.182 -38.082 1.00 94.62 288 PHE A N 1
ATOM 2278 C CA . PHE A 1 288 ? 10.896 9.477 -37.335 1.00 94.62 288 PHE A CA 1
ATOM 2279 C C . PHE A 1 288 ? 11.245 9.204 -35.865 1.00 94.62 288 PHE A C 1
ATOM 2281 O O . PHE A 1 288 ? 10.512 8.504 -35.179 1.00 94.62 288 PHE A O 1
ATOM 2288 N N . TRP A 1 289 ? 12.336 9.769 -35.346 1.00 96.12 289 TRP A N 1
ATOM 2289 C CA . TRP A 1 289 ? 12.702 9.632 -33.933 1.00 96.12 289 TRP A CA 1
ATOM 2290 C C . TRP A 1 289 ? 11.992 10.702 -33.112 1.00 96.12 289 TRP A C 1
ATOM 2292 O O . TRP A 1 289 ? 12.549 11.756 -32.837 1.00 96.12 289 TRP A O 1
ATOM 2302 N N . ALA A 1 290 ? 10.712 10.487 -32.821 1.00 93.44 290 ALA A N 1
ATOM 2303 C CA . ALA A 1 290 ? 9.864 11.494 -32.194 1.00 93.44 290 ALA A CA 1
ATOM 2304 C C . ALA A 1 290 ? 10.146 11.683 -30.689 1.00 93.44 290 ALA A C 1
ATOM 2306 O O . ALA A 1 290 ? 10.720 10.820 -30.024 1.00 93.44 290 ALA A O 1
ATOM 2307 N N . SER A 1 291 ? 9.723 12.826 -30.147 1.00 95.06 291 SER A N 1
ATOM 2308 C CA . SER A 1 291 ? 9.952 13.219 -28.750 1.00 95.06 291 SER A CA 1
ATOM 2309 C C . SER A 1 291 ? 9.299 12.296 -27.723 1.00 95.06 291 SER A C 1
ATOM 2311 O O . SER A 1 291 ? 9.850 12.093 -26.637 1.00 95.06 291 SER A O 1
ATOM 2313 N N . GLY A 1 292 ? 8.138 11.745 -28.073 1.00 95.31 292 GLY A N 1
ATOM 2314 C CA . GLY A 1 292 ? 7.295 10.896 -27.245 1.00 95.31 292 GLY A CA 1
ATOM 2315 C C . GLY A 1 292 ? 7.750 9.445 -27.170 1.00 95.31 292 GLY A C 1
ATOM 2316 O O . GLY A 1 292 ? 7.165 8.691 -26.391 1.00 95.31 292 GLY A O 1
ATOM 2317 N N . ILE A 1 293 ? 8.803 9.048 -27.907 1.00 97.19 293 ILE A N 1
ATOM 2318 C CA . ILE A 1 293 ? 9.432 7.732 -27.728 1.00 97.19 293 ILE A CA 1
ATOM 2319 C C . ILE A 1 293 ? 9.688 7.525 -26.236 1.00 97.19 293 ILE A C 1
ATOM 2321 O O . ILE A 1 293 ? 10.258 8.398 -25.577 1.00 97.19 293 ILE A O 1
ATOM 2325 N N . THR A 1 294 ? 9.258 6.390 -25.699 1.00 97.44 294 THR A N 1
ATOM 2326 C CA . THR A 1 294 ? 9.410 6.068 -24.278 1.00 97.44 294 THR A CA 1
ATOM 2327 C C . THR A 1 294 ? 9.928 4.651 -24.137 1.00 97.44 294 THR A C 1
ATOM 2329 O O . THR A 1 294 ? 9.388 3.735 -24.760 1.00 97.44 294 THR A O 1
ATOM 2332 N N . ILE A 1 295 ? 10.971 4.473 -23.322 1.00 98.25 295 ILE A N 1
ATOM 2333 C CA . ILE A 1 295 ? 11.506 3.156 -22.987 1.00 98.25 295 ILE A CA 1
ATOM 2334 C C . ILE A 1 295 ? 10.880 2.689 -21.674 1.00 98.25 295 ILE A C 1
ATOM 2336 O O . ILE A 1 295 ? 11.013 3.325 -20.632 1.00 98.25 295 ILE A O 1
ATOM 2340 N N . ILE A 1 296 ? 10.154 1.580 -21.745 1.00 97.12 296 ILE A N 1
ATOM 2341 C CA . ILE A 1 296 ? 9.557 0.895 -20.602 1.00 97.12 296 ILE A CA 1
ATOM 2342 C C . ILE A 1 296 ? 10.654 0.071 -19.942 1.00 97.12 296 ILE A C 1
ATOM 2344 O O . ILE A 1 296 ? 11.349 -0.676 -20.631 1.00 97.12 296 ILE A O 1
ATOM 2348 N N . ASN A 1 297 ? 10.772 0.176 -18.615 1.00 94.62 297 ASN A N 1
ATOM 2349 C CA . ASN A 1 297 ? 11.779 -0.540 -17.832 1.00 94.62 297 ASN A CA 1
ATOM 2350 C C . ASN A 1 297 ? 13.197 -0.345 -18.417 1.00 94.62 297 ASN A C 1
ATOM 2352 O O . ASN A 1 297 ? 13.824 -1.322 -18.832 1.00 94.62 297 ASN A O 1
ATOM 2356 N N . PRO A 1 298 ? 13.704 0.897 -18.537 1.00 95.75 298 PRO A N 1
ATOM 2357 C CA . PRO A 1 298 ? 14.997 1.150 -19.167 1.00 95.75 298 PRO A CA 1
ATOM 2358 C C . PRO A 1 298 ? 16.152 0.567 -18.336 1.00 95.75 298 PRO A C 1
ATOM 2360 O O . PRO A 1 298 ? 16.014 0.342 -17.133 1.00 95.75 298 PRO A O 1
ATOM 2363 N N . ILE A 1 299 ? 17.289 0.294 -18.979 1.00 94.25 299 ILE A N 1
ATOM 2364 C CA . ILE A 1 299 ? 18.537 -0.115 -18.308 1.00 94.25 299 ILE A CA 1
ATOM 2365 C C . ILE A 1 299 ? 19.228 1.092 -17.667 1.00 94.25 299 ILE A C 1
ATOM 2367 O O . ILE A 1 299 ? 19.822 0.952 -16.602 1.00 94.25 299 ILE A O 1
ATOM 2371 N N . ARG A 1 300 ? 19.149 2.265 -18.306 1.00 94.56 300 ARG A N 1
ATOM 2372 C CA . ARG A 1 300 ? 19.729 3.527 -17.821 1.00 94.56 300 ARG A CA 1
ATOM 2373 C C . ARG A 1 300 ? 18.667 4.622 -17.770 1.00 94.56 300 ARG A C 1
ATOM 2375 O O . ARG A 1 300 ? 17.772 4.624 -18.615 1.00 94.56 300 ARG A O 1
ATOM 2382 N N . ASP A 1 301 ? 18.738 5.532 -16.801 1.00 95.44 301 ASP A N 1
ATOM 2383 C CA . ASP A 1 301 ? 17.696 6.542 -16.608 1.00 95.44 301 ASP A CA 1
ATOM 2384 C C . ASP A 1 301 ? 17.889 7.700 -17.595 1.00 95.44 301 ASP A C 1
ATOM 2386 O O . ASP A 1 301 ? 18.928 8.352 -17.653 1.00 95.44 301 ASP A O 1
ATOM 2390 N N . ARG A 1 302 ? 16.855 8.014 -18.376 1.00 95.62 302 ARG A N 1
ATOM 2391 C CA . ARG A 1 302 ? 16.864 9.176 -19.276 1.00 95.62 302 ARG A CA 1
ATOM 2392 C C . ARG A 1 302 ? 17.135 10.505 -18.572 1.00 95.62 302 ARG A C 1
ATOM 2394 O O . ARG A 1 302 ? 17.455 11.480 -19.247 1.00 95.62 302 ARG A O 1
ATOM 2401 N N . ASN A 1 303 ? 16.934 10.584 -17.263 1.00 97.12 303 ASN A N 1
ATOM 2402 C CA . ASN A 1 303 ? 17.162 11.788 -16.479 1.00 97.12 303 ASN A CA 1
ATOM 2403 C C . ASN A 1 303 ? 18.618 11.952 -16.035 1.00 97.12 303 ASN A C 1
ATOM 2405 O O . ASN A 1 303 ? 18.942 13.019 -15.525 1.00 97.12 303 ASN A O 1
ATOM 2409 N N . ASP A 1 304 ? 19.493 10.976 -16.298 1.00 97.06 304 ASP A N 1
ATOM 2410 C CA . ASP A 1 304 ? 20.930 11.070 -16.003 1.00 97.06 304 ASP A CA 1
ATOM 2411 C C . ASP A 1 304 ? 21.616 12.208 -16.792 1.00 97.06 304 ASP A C 1
ATOM 2413 O O . ASP A 1 304 ? 22.654 12.729 -16.381 1.00 97.06 304 ASP A O 1
ATOM 2417 N N . TYR A 1 305 ? 21.021 12.625 -17.918 1.00 98.50 305 TYR A N 1
ATOM 2418 C CA . TYR A 1 305 ? 21.572 13.631 -18.824 1.00 98.50 305 TYR A CA 1
ATOM 2419 C C . TYR A 1 305 ? 20.534 14.670 -19.287 1.00 98.50 305 TYR A C 1
ATOM 2421 O O . TYR A 1 305 ? 19.318 14.446 -19.325 1.00 98.50 305 TYR A O 1
ATOM 2429 N N . ASP A 1 306 ? 21.035 15.841 -19.670 1.00 98.00 306 ASP A N 1
ATOM 2430 C CA . ASP A 1 306 ? 20.405 16.775 -20.594 1.00 98.00 306 ASP A CA 1
ATOM 2431 C C . ASP A 1 306 ? 20.792 16.409 -22.035 1.00 98.00 306 ASP A C 1
ATOM 2433 O O . ASP A 1 306 ? 21.968 16.274 -22.380 1.00 98.00 306 ASP A O 1
ATOM 2437 N N . TRP A 1 307 ? 19.776 16.256 -22.881 1.00 97.62 307 TRP A N 1
ATOM 2438 C CA . TRP A 1 307 ? 19.888 15.796 -24.265 1.00 97.62 307 TRP A CA 1
ATOM 2439 C C . TRP A 1 307 ? 19.779 16.935 -25.281 1.00 97.62 307 TRP A C 1
ATOM 2441 O O . TRP A 1 307 ? 19.911 16.695 -26.481 1.00 97.62 307 TRP A O 1
ATOM 2451 N N . THR A 1 308 ? 19.553 18.173 -24.828 1.00 95.12 308 THR A N 1
ATOM 2452 C CA . THR A 1 308 ? 19.246 19.329 -25.687 1.00 95.12 308 THR A CA 1
ATOM 2453 C C . THR A 1 308 ? 20.260 19.492 -26.825 1.00 95.12 308 THR A C 1
ATOM 2455 O O . THR A 1 308 ? 19.872 19.679 -27.986 1.00 95.12 308 THR A O 1
ATOM 2458 N N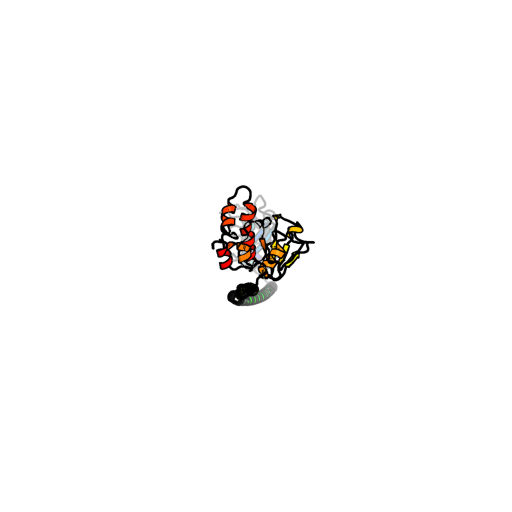 . ASN A 1 309 ? 21.548 19.304 -26.518 1.00 95.31 309 ASN A N 1
ATOM 2459 C CA . ASN A 1 309 ? 22.667 19.424 -27.458 1.00 95.31 309 ASN A CA 1
ATOM 2460 C C . ASN A 1 309 ? 23.142 18.090 -28.059 1.00 95.31 309 ASN A C 1
ATOM 2462 O O . ASN A 1 309 ? 24.052 18.095 -28.884 1.00 95.31 309 ASN A O 1
ATOM 2466 N N . ALA A 1 310 ? 22.526 16.959 -27.699 1.00 97.12 310 ALA A N 1
ATOM 2467 C CA . ALA A 1 310 ? 22.958 15.643 -28.156 1.00 97.12 310 ALA A CA 1
ATOM 2468 C C . ALA A 1 310 ? 22.683 15.461 -29.662 1.00 97.12 310 ALA A C 1
ATOM 2470 O O . ALA A 1 310 ? 21.524 15.415 -30.092 1.00 97.12 310 ALA A O 1
ATOM 2471 N N . ARG A 1 311 ? 23.732 15.385 -30.484 1.00 96.50 311 ARG A N 1
ATOM 2472 C CA . ARG A 1 311 ? 23.681 15.311 -31.955 1.00 96.50 311 ARG A CA 1
ATOM 2473 C C . ARG A 1 311 ? 24.768 14.392 -32.484 1.00 96.50 311 ARG A C 1
ATOM 2475 O O . ARG A 1 311 ? 25.786 14.192 -31.839 1.00 96.50 311 ARG A O 1
ATOM 2482 N N . PHE A 1 312 ? 24.583 13.875 -33.693 1.00 96.94 312 PHE A N 1
ATOM 2483 C CA . PHE A 1 312 ? 25.553 12.977 -34.325 1.00 96.94 312 PHE A CA 1
ATOM 2484 C C . PHE A 1 312 ? 26.903 13.643 -34.585 1.00 96.94 312 PHE A C 1
ATOM 2486 O O . PHE A 1 312 ? 27.937 12.993 -34.483 1.00 96.94 312 PHE A O 1
ATOM 2493 N N . ASN A 1 313 ? 26.907 14.935 -34.904 1.00 95.44 313 ASN A N 1
ATOM 2494 C CA . ASN A 1 313 ? 28.113 15.713 -35.163 1.00 95.44 313 ASN A CA 1
ATOM 2495 C C . ASN A 1 313 ? 27.844 17.212 -34.995 1.00 95.44 313 ASN A C 1
ATOM 2497 O O . ASN A 1 313 ? 26.700 17.654 -34.854 1.00 95.44 313 ASN A O 1
ATOM 2501 N N . LYS A 1 314 ? 28.922 18.001 -35.052 1.00 92.94 314 LYS A N 1
ATOM 2502 C CA . LYS A 1 314 ? 28.868 19.461 -34.939 1.00 92.94 314 LYS A CA 1
ATOM 2503 C C . LYS A 1 314 ? 27.998 20.106 -36.023 1.00 92.94 314 LYS A C 1
ATOM 2505 O O . LYS A 1 314 ? 27.179 20.952 -35.688 1.00 92.94 314 LYS A O 1
ATOM 2510 N N . ALA A 1 315 ? 28.090 19.648 -37.274 1.00 91.62 315 ALA A N 1
ATOM 2511 C CA . ALA A 1 315 ? 27.232 20.143 -38.352 1.00 91.62 315 ALA A CA 1
ATOM 2512 C C . ALA A 1 315 ? 25.743 19.952 -38.014 1.00 91.62 315 ALA A C 1
ATOM 2514 O O . ALA A 1 315 ? 24.952 20.884 -38.127 1.00 91.62 315 ALA A O 1
ATOM 2515 N N . SER A 1 316 ? 25.363 18.778 -37.502 1.00 92.44 316 SER A N 1
ATOM 2516 C CA . SER A 1 316 ? 23.991 18.498 -37.070 1.00 92.44 316 SER A CA 1
ATOM 2517 C C . SER A 1 316 ? 23.534 19.394 -35.919 1.00 92.44 316 SER A C 1
ATOM 2519 O O . SER A 1 316 ? 22.360 19.751 -35.853 1.00 92.44 316 SER A O 1
ATOM 2521 N N . LEU A 1 317 ? 24.439 19.768 -35.012 1.00 91.81 317 LEU A N 1
ATOM 2522 C CA . LEU A 1 317 ? 24.150 20.733 -33.952 1.00 91.81 317 LEU A CA 1
ATOM 2523 C C . LEU A 1 317 ? 23.912 22.134 -34.509 1.00 91.81 317 LEU A C 1
ATOM 2525 O O . LEU A 1 317 ? 22.938 22.774 -34.121 1.00 91.81 317 LEU A O 1
ATOM 2529 N N . ASP A 1 318 ? 24.739 22.575 -35.451 1.00 90.00 318 ASP A N 1
ATOM 2530 C CA . ASP A 1 318 ? 24.613 23.898 -36.062 1.00 90.00 318 ASP A CA 1
ATOM 2531 C C . ASP A 1 318 ? 23.310 24.015 -36.877 1.00 90.00 318 ASP A C 1
ATOM 2533 O O . ASP A 1 318 ? 22.594 25.011 -36.770 1.00 90.00 318 ASP A O 1
ATOM 2537 N N . TYR A 1 319 ? 22.919 22.956 -37.596 1.00 88.00 319 TYR A N 1
ATOM 2538 C CA . TYR A 1 319 ? 21.641 22.894 -38.320 1.00 88.00 319 TYR A CA 1
ATOM 2539 C C . TYR A 1 319 ? 20.413 22.674 -37.425 1.00 88.00 319 TYR A C 1
ATOM 2541 O O . TYR A 1 319 ? 19.281 22.850 -37.878 1.00 88.00 319 TYR A O 1
ATOM 2549 N N . ALA A 1 320 ? 20.580 22.311 -36.150 1.00 82.69 320 ALA A N 1
ATOM 2550 C CA . ALA A 1 320 ? 19.443 22.127 -35.249 1.00 82.69 320 ALA A CA 1
ATOM 2551 C C . ALA A 1 320 ? 18.702 23.442 -34.942 1.00 82.69 320 ALA A C 1
ATOM 2553 O O . ALA A 1 320 ? 17.551 23.389 -34.516 1.00 82.69 320 ALA A O 1
ATOM 2554 N N . GLY A 1 321 ? 19.329 24.599 -35.185 1.00 79.94 321 GLY A N 1
ATOM 2555 C CA . GLY A 1 321 ? 18.696 25.919 -35.110 1.00 79.94 321 GLY A CA 1
ATOM 2556 C C . GLY A 1 321 ? 18.022 26.384 -36.409 1.00 79.94 321 GLY A C 1
ATOM 2557 O O . GLY A 1 321 ? 17.470 27.481 -36.435 1.00 79.94 321 GLY A O 1
ATOM 2558 N N . ASP A 1 322 ? 18.069 25.590 -37.486 1.00 82.25 322 ASP A N 1
ATOM 2559 C CA . ASP A 1 322 ? 17.538 25.980 -38.796 1.00 82.25 322 ASP A CA 1
ATOM 2560 C C . ASP A 1 322 ? 15.990 26.036 -38.813 1.00 82.25 322 ASP A C 1
ATOM 2562 O O . ASP A 1 322 ? 15.326 25.083 -38.386 1.00 82.25 322 ASP A O 1
ATOM 2566 N N . PRO A 1 323 ? 15.372 27.109 -39.338 1.00 77.38 323 PRO A N 1
ATOM 2567 C CA . PRO A 1 323 ? 13.920 27.284 -39.293 1.00 77.38 323 PRO A CA 1
ATOM 2568 C C . PRO A 1 323 ? 13.126 26.351 -40.224 1.00 77.38 323 PRO A C 1
ATOM 2570 O O . PRO A 1 323 ? 11.921 26.206 -40.029 1.00 77.38 323 PRO A O 1
ATOM 2573 N N . TYR A 1 324 ? 13.755 25.705 -41.212 1.00 74.19 324 TYR A N 1
ATOM 2574 C CA . TYR A 1 324 ? 13.061 24.898 -42.226 1.00 74.19 324 TYR A CA 1
ATOM 2575 C C . TYR A 1 324 ? 13.341 23.395 -42.112 1.00 74.19 324 TYR A C 1
ATOM 2577 O O . TYR A 1 324 ? 12.476 22.585 -42.451 1.00 74.19 324 TYR A O 1
ATOM 2585 N N . TYR A 1 325 ? 14.510 22.992 -41.605 1.00 69.62 325 TYR A N 1
ATOM 2586 C CA . TYR A 1 325 ? 14.919 21.582 -41.573 1.00 69.62 325 TYR A CA 1
ATOM 2587 C C . TYR A 1 325 ? 15.419 21.082 -40.214 1.00 69.62 325 TYR A C 1
ATOM 2589 O O . TYR A 1 325 ? 15.845 19.927 -40.136 1.00 69.62 325 TYR A O 1
ATOM 2597 N N . SER A 1 326 ? 15.323 21.876 -39.142 1.00 82.81 326 SER A N 1
ATOM 2598 C CA . SER A 1 326 ? 15.832 21.514 -37.805 1.00 82.81 326 SER A CA 1
ATOM 2599 C C . SER A 1 326 ? 15.278 20.206 -37.248 1.00 82.81 326 SER A C 1
ATOM 2601 O O . SER A 1 326 ? 16.004 19.500 -36.553 1.00 82.81 326 SER A O 1
ATOM 2603 N N . TYR A 1 327 ? 14.032 19.830 -37.558 1.00 85.94 327 TYR A N 1
ATOM 2604 C CA . TYR A 1 327 ? 13.364 18.703 -36.894 1.00 85.94 327 TYR A CA 1
ATOM 2605 C C . TYR A 1 327 ? 14.148 17.384 -36.984 1.00 85.94 327 TYR A C 1
ATOM 2607 O O . TYR A 1 327 ? 14.221 16.660 -35.996 1.00 85.94 327 TYR A O 1
ATOM 2615 N N . LYS A 1 328 ? 14.767 17.070 -38.130 1.00 87.31 328 LYS A N 1
ATOM 2616 C CA . LYS A 1 328 ? 15.530 15.822 -38.314 1.00 87.31 328 LYS A CA 1
ATOM 2617 C C . LYS A 1 328 ? 16.815 15.825 -37.471 1.00 87.31 328 LYS A C 1
ATOM 2619 O O . LYS A 1 328 ? 17.141 14.833 -36.828 1.00 87.31 328 LYS A O 1
ATOM 2624 N N . TYR A 1 329 ? 17.466 16.982 -37.361 1.00 92.38 329 TYR A N 1
ATOM 2625 C CA . TYR A 1 329 ? 18.648 17.181 -36.523 1.00 92.38 329 TYR A CA 1
ATOM 2626 C C . TYR A 1 329 ? 18.296 17.156 -35.031 1.00 92.38 329 TYR A C 1
ATOM 2628 O O . TYR A 1 329 ? 18.895 16.408 -34.266 1.00 92.38 329 TYR A O 1
ATOM 2636 N N . VAL A 1 330 ? 17.268 17.903 -34.615 1.00 93.19 330 VAL A N 1
ATOM 2637 C CA . VAL A 1 330 ? 16.771 17.948 -33.228 1.00 93.19 330 VAL A CA 1
ATOM 2638 C C . VAL A 1 330 ? 16.363 16.559 -32.744 1.00 93.19 330 VAL A C 1
ATOM 2640 O O . VAL A 1 330 ? 16.610 16.213 -31.592 1.00 93.19 330 VAL A O 1
ATOM 2643 N N . ARG A 1 331 ? 15.783 15.732 -33.617 1.00 94.81 331 ARG A N 1
ATOM 2644 C CA . ARG A 1 331 ? 15.346 14.369 -33.288 1.00 94.81 331 ARG A CA 1
ATOM 2645 C C . ARG A 1 331 ? 16.484 13.364 -33.092 1.00 94.81 331 ARG A C 1
ATOM 2647 O O . ARG A 1 331 ? 16.248 12.313 -32.498 1.00 94.81 331 ARG A O 1
ATOM 2654 N N . GLN A 1 332 ? 17.718 13.679 -33.497 1.00 96.50 332 GLN A N 1
ATOM 2655 C CA . GLN A 1 332 ? 18.882 12.835 -33.188 1.00 96.50 332 GLN A CA 1
ATOM 2656 C C . GLN A 1 332 ? 19.062 12.644 -31.675 1.00 96.50 332 GLN A C 1
ATOM 2658 O O . GLN A 1 332 ? 19.464 11.563 -31.251 1.00 96.50 332 GLN A O 1
ATOM 2663 N N . GLN A 1 333 ? 18.676 13.628 -30.853 1.00 97.00 333 GLN A N 1
ATOM 2664 C CA . GLN A 1 333 ? 18.741 13.500 -29.394 1.00 97.00 333 GLN A CA 1
ATOM 2665 C C . GLN A 1 333 ? 17.904 12.326 -28.869 1.00 97.00 333 GLN A C 1
ATOM 2667 O O . GLN A 1 333 ? 18.309 11.649 -27.930 1.00 97.00 333 GLN A O 1
ATOM 2672 N N . TYR A 1 334 ? 16.754 12.046 -29.494 1.00 97.88 334 TYR A N 1
ATOM 2673 C CA . TYR A 1 334 ? 15.868 10.963 -29.073 1.00 97.88 334 TYR A CA 1
ATOM 2674 C C . TYR A 1 334 ? 16.414 9.604 -29.502 1.00 97.88 334 TYR A C 1
ATOM 2676 O O . TYR A 1 334 ? 16.303 8.653 -28.739 1.00 97.88 334 TYR A O 1
ATOM 2684 N N . PHE A 1 335 ? 17.087 9.525 -30.655 1.00 98.06 335 PHE A N 1
ATOM 2685 C CA . PHE A 1 335 ? 17.864 8.340 -31.028 1.00 98.06 335 PHE A CA 1
ATOM 2686 C C . PHE A 1 335 ? 18.958 8.037 -30.001 1.00 98.06 335 PHE A C 1
ATOM 2688 O O . PHE A 1 335 ? 19.035 6.919 -29.493 1.00 98.06 335 PHE A O 1
ATOM 2695 N N . ILE A 1 336 ? 19.780 9.041 -29.676 1.00 98.50 336 ILE A N 1
ATOM 2696 C CA . ILE A 1 336 ? 20.916 8.899 -28.753 1.00 98.50 336 ILE A CA 1
ATOM 2697 C C . ILE A 1 336 ? 20.412 8.473 -27.368 1.00 98.50 336 ILE A C 1
ATOM 2699 O O . ILE A 1 336 ? 20.901 7.494 -26.804 1.00 98.50 336 ILE A O 1
ATOM 2703 N N . ARG A 1 337 ? 19.366 9.143 -26.868 1.00 98.50 337 ARG A N 1
ATOM 2704 C CA . ARG A 1 337 ? 18.694 8.797 -25.611 1.00 98.50 337 ARG A CA 1
ATOM 2705 C C . ARG A 1 337 ? 18.161 7.364 -25.628 1.00 98.50 337 ARG A C 1
ATOM 2707 O O . ARG A 1 337 ? 18.383 6.629 -24.676 1.00 98.50 337 ARG A O 1
ATOM 2714 N N . THR A 1 338 ? 17.525 6.926 -26.716 1.00 98.56 338 THR A N 1
ATOM 2715 C CA . THR A 1 338 ? 17.027 5.548 -26.831 1.00 98.56 338 THR A CA 1
ATOM 2716 C C . THR A 1 338 ? 18.153 4.514 -26.796 1.00 98.56 338 THR A C 1
ATOM 2718 O O . THR A 1 338 ? 18.005 3.508 -26.106 1.00 98.56 338 THR A O 1
ATOM 2721 N N . MET A 1 339 ? 19.289 4.741 -27.471 1.00 98.62 339 MET A N 1
ATOM 2722 C CA . MET A 1 339 ? 20.439 3.824 -27.375 1.00 98.62 339 MET A CA 1
ATOM 2723 C C . MET A 1 339 ? 20.964 3.722 -25.935 1.00 98.62 339 MET A C 1
ATOM 2725 O O . MET A 1 339 ? 21.338 2.641 -25.479 1.00 98.62 339 MET A O 1
ATOM 2729 N N . TYR A 1 340 ? 20.967 4.838 -25.206 1.00 98.50 340 TYR A N 1
ATOM 2730 C CA . TYR A 1 340 ? 21.378 4.893 -23.806 1.00 98.50 340 TYR A CA 1
ATOM 2731 C C . TYR A 1 340 ? 20.410 4.154 -22.875 1.00 98.50 340 TYR A C 1
ATOM 2733 O O . TYR A 1 340 ? 20.829 3.250 -22.150 1.00 98.50 340 TYR A O 1
ATOM 2741 N N . GLU A 1 341 ? 19.116 4.481 -22.947 1.00 98.19 341 GLU A N 1
ATOM 2742 C CA . GLU A 1 341 ? 18.045 3.876 -22.143 1.00 98.19 341 GLU A CA 1
ATOM 2743 C C . GLU A 1 341 ? 17.967 2.354 -22.352 1.00 98.19 341 GLU A C 1
ATOM 2745 O O . GLU A 1 341 ? 17.736 1.610 -21.399 1.00 98.19 341 GLU A O 1
ATOM 2750 N N . LEU A 1 342 ? 18.212 1.868 -23.576 1.00 98.12 342 LEU A N 1
ATOM 2751 C CA . LEU A 1 342 ? 18.252 0.436 -23.907 1.00 98.12 342 LEU A CA 1
ATOM 2752 C C . LEU A 1 342 ? 19.541 -0.273 -23.474 1.00 98.12 342 LEU A C 1
ATOM 2754 O O . LEU A 1 342 ? 19.695 -1.468 -23.721 1.00 98.12 342 LEU A O 1
ATOM 2758 N N . GLY A 1 343 ? 20.487 0.434 -22.860 1.00 96.50 343 GLY A N 1
ATOM 2759 C CA . GLY A 1 343 ? 21.750 -0.143 -22.413 1.00 96.50 343 GLY A CA 1
ATOM 2760 C C . GLY A 1 343 ? 22.794 -0.338 -23.520 1.00 96.50 343 GLY A C 1
ATOM 2761 O O . GLY A 1 343 ? 23.884 -0.823 -23.219 1.00 96.50 343 GLY A O 1
ATOM 2762 N N . ILE A 1 344 ? 22.516 0.071 -24.763 1.00 98.19 344 ILE A N 1
ATOM 2763 C CA . ILE A 1 344 ? 23.410 -0.099 -25.924 1.00 98.19 344 ILE A CA 1
ATOM 2764 C C . ILE A 1 344 ? 24.639 0.813 -25.810 1.00 98.19 344 ILE A C 1
ATOM 2766 O O . ILE A 1 344 ? 25.759 0.366 -26.038 1.00 98.19 344 ILE A O 1
ATOM 2770 N N . TRP A 1 345 ? 24.452 2.075 -25.409 1.00 98.06 345 TRP A N 1
ATOM 2771 C CA . TRP A 1 345 ? 25.534 3.066 -25.283 1.00 98.06 345 TRP A CA 1
ATOM 2772 C C . TRP A 1 345 ? 25.748 3.534 -23.849 1.00 98.06 345 TRP A C 1
ATOM 2774 O O . TRP A 1 345 ? 24.782 3.854 -23.156 1.00 98.06 345 TRP A O 1
ATOM 2784 N N . SER A 1 346 ? 27.010 3.586 -23.411 1.00 96.62 346 SER A N 1
ATOM 2785 C CA . SER A 1 346 ? 27.421 4.090 -22.095 1.00 96.62 346 SER A CA 1
ATOM 2786 C C . SER A 1 346 ? 27.236 5.608 -21.962 1.00 96.62 346 SER A C 1
ATOM 2788 O O . SER A 1 346 ? 26.967 6.300 -22.944 1.00 96.62 346 SER A O 1
ATOM 2790 N N . GLY A 1 347 ? 27.405 6.119 -20.735 1.00 97.12 347 GLY A N 1
ATOM 2791 C CA . GLY A 1 347 ? 27.457 7.559 -20.456 1.00 97.12 347 GLY A CA 1
ATOM 2792 C C . GLY A 1 347 ? 28.543 8.269 -21.268 1.00 97.12 347 GLY A C 1
ATOM 2793 O O . GLY A 1 347 ? 28.256 9.232 -21.965 1.00 97.12 347 GLY A O 1
ATOM 2794 N N . GLU A 1 348 ? 29.754 7.708 -21.278 1.00 97.81 348 GLU A N 1
ATOM 2795 C CA . GLU A 1 348 ? 30.895 8.220 -22.053 1.00 97.81 348 GLU A CA 1
ATOM 2796 C C . GLU A 1 348 ? 30.553 8.376 -23.544 1.00 97.81 348 GLU A C 1
ATOM 2798 O O . GLU A 1 348 ? 30.794 9.426 -24.134 1.00 97.81 348 GLU A O 1
ATOM 2803 N N . ILE A 1 349 ? 29.898 7.373 -24.145 1.00 98.06 349 ILE A N 1
ATOM 2804 C CA . ILE A 1 349 ? 29.504 7.431 -25.560 1.00 98.06 349 ILE A CA 1
ATOM 2805 C C . ILE A 1 349 ? 28.499 8.559 -25.812 1.00 98.06 349 ILE A C 1
ATOM 2807 O O . ILE A 1 349 ? 28.616 9.272 -26.807 1.00 98.06 349 ILE A O 1
ATOM 2811 N N . VAL A 1 350 ? 27.486 8.734 -24.955 1.00 98.50 350 VAL A N 1
ATOM 2812 C CA . VAL A 1 350 ? 26.491 9.798 -25.180 1.00 98.50 350 VAL A CA 1
ATOM 2813 C C . VAL A 1 350 ? 27.038 11.195 -24.905 1.00 98.50 350 VAL A C 1
ATOM 2815 O O . VAL A 1 350 ? 26.604 12.149 -25.554 1.00 98.50 350 VAL A O 1
ATOM 2818 N N . GLU A 1 351 ? 28.022 11.317 -24.017 1.00 98.31 351 GLU A N 1
ATOM 2819 C CA . GLU A 1 351 ? 28.780 12.551 -23.795 1.00 98.31 351 GLU A CA 1
ATOM 2820 C C . GLU A 1 351 ? 29.573 12.949 -25.049 1.00 98.31 351 GLU A C 1
ATOM 2822 O O . GLU A 1 351 ? 29.566 14.121 -25.425 1.00 98.31 351 GLU A O 1
ATOM 2827 N N . GLU A 1 352 ? 30.149 11.991 -25.788 1.00 97.69 352 GLU A N 1
ATOM 2828 C CA . GLU A 1 352 ? 30.789 12.264 -27.089 1.00 97.69 352 GLU A CA 1
ATOM 2829 C C . GLU A 1 352 ? 29.815 12.804 -28.150 1.00 97.69 352 GLU A C 1
ATOM 2831 O O . GLU A 1 352 ? 30.234 13.488 -29.087 1.00 97.69 352 GLU A O 1
ATOM 2836 N N . PHE A 1 353 ? 28.522 12.500 -28.020 1.00 97.50 353 PHE A N 1
ATOM 2837 C CA . PHE A 1 353 ? 27.465 13.061 -28.863 1.00 97.50 353 PHE A CA 1
ATOM 2838 C C . PHE A 1 353 ? 26.915 14.395 -28.328 1.00 97.50 353 PHE A C 1
ATOM 2840 O O . PHE A 1 353 ? 26.033 14.978 -28.953 1.00 97.50 353 PHE A O 1
ATOM 2847 N N . GLY A 1 354 ? 27.413 14.910 -27.202 1.00 97.06 354 GLY A N 1
ATOM 2848 C CA . GLY A 1 354 ? 27.014 16.204 -26.639 1.00 97.06 354 GLY A CA 1
ATOM 2849 C C . GLY A 1 354 ? 25.890 16.150 -25.600 1.00 97.06 354 GLY A C 1
ATOM 2850 O O . GLY A 1 354 ? 25.327 17.197 -25.273 1.00 97.06 354 GLY A O 1
ATOM 2851 N N . ALA A 1 355 ? 25.542 14.970 -25.073 1.00 98.00 355 ALA A N 1
ATOM 2852 C CA . ALA A 1 355 ? 24.724 14.884 -23.862 1.00 98.00 355 ALA A CA 1
ATOM 2853 C C . ALA A 1 355 ? 25.514 15.424 -22.656 1.00 98.00 355 ALA A C 1
ATOM 2855 O O . ALA A 1 355 ? 26.717 15.201 -22.548 1.00 98.00 355 ALA A O 1
ATOM 2856 N N . THR A 1 356 ? 24.858 16.146 -21.747 1.00 98.00 356 THR A N 1
ATOM 2857 C CA . THR A 1 356 ? 25.513 16.747 -20.567 1.00 98.00 356 THR A CA 1
ATOM 2858 C C . THR A 1 356 ? 24.928 16.163 -19.292 1.00 98.00 356 THR A C 1
ATOM 2860 O O . THR A 1 356 ? 23.712 16.155 -19.135 1.00 98.00 356 THR A O 1
ATOM 2863 N N . LYS A 1 357 ? 25.769 15.635 -18.399 1.00 96.62 357 LYS A N 1
ATOM 2864 C CA . LYS A 1 357 ? 25.316 14.991 -17.157 1.00 96.62 357 LYS A CA 1
ATOM 2865 C C . LYS A 1 357 ? 24.585 15.992 -16.253 1.00 96.62 357 LYS A C 1
ATOM 2867 O O . LYS A 1 357 ? 25.010 17.146 -16.176 1.00 96.62 357 LYS A O 1
ATOM 2872 N N . LYS A 1 358 ? 23.493 15.561 -15.619 1.00 92.19 358 LYS A N 1
ATOM 2873 C CA . LYS A 1 358 ? 22.702 16.388 -14.692 1.00 92.19 358 LYS A CA 1
ATOM 2874 C C . LYS A 1 358 ? 23.167 16.303 -13.247 1.00 92.19 358 LYS A C 1
ATOM 2876 O O . LYS A 1 358 ? 23.738 15.256 -12.864 1.00 92.19 358 LYS A O 1
#

Sequence (358 aa):
MNSLNLRQVSGGDTIKQADFGSELAFELLDEQYVKFREPLGEAAKVILKKDNIAIYQTSVTIVNNTVSFKFDKILPVGSYVLEIIVGDYVFPSNNRVIITVEQTYGDFEPEYLVKVSYEELKADVDDLKSKVTALEERLTVDTALTERVEALERKEDKDTVYDDTPIIKRVETLEDKPDNDTIYDDSNLKAQISELQEKLKSLNTFRRAPTGYTLDRTTIPWTVWFDNGCGMTIPEYGTTASIYGYGQGQNAYSNNFSAYPLPPTIMSVSHGTLTIEKIKTIEGSCNFWASGITIINPIRDRNDYDWTNARFNKASLDYAGDPYYSYKYVRQQYFIRTMYELGIWSGEIVEEFGATKK

Organism: NCBI:txid44008

Radius of gyration: 79.95 Å; chains: 1; bounding box: 128×54×171 Å

Foldseek 3Di:
DWWKAKDWDADDLEDEFPPQPGKTKIATATSVRHHDPDALAQKKWKFWDDPNDTPDIDMAGQDSNMGMDGDPDGDDFAKTQIWIGRPPDIYGRPSPRIRGYDYDPDDDDCVVVVVVVVVVVVVVVVVVVVVVVVVVVVVVVVVVVVVVVVVVVPPPPPPPVPPCVVVVVVVCVVVPPPPPPPDPPCVVVVVVVVVVVVVVVVVLQPQAFFQDWDWAPVDFQIWIATPSRKIKGQNVCGPPCFLCCNPHDAALCALAADLDNPRSNSSNLLVCSPPLVNLLVDQFHNLRLDPPIDMHPFNDDLLQWDLQQQFSYPNLSVCCPPPPRNNRSRSVSSVLSVCVRSNSDDPVSRVVRPIGGD

pLDDT: mean 88.14, std 11.36, range [47.16, 98.62]